Protein AF-A0A7S1X4V2-F1 (afdb_monomer)

InterPro domains:
  IPR044584 E3 ubiquitin-protein ligase KEG [PTHR46960] (204-305)

Mean predicted aligned error: 14.68 Å

Foldseek 3Di:
DAWVCLLVLLLVLLVVVLHRFFEAQAPQADADDLQFKKKKKWFSAFLPHQKDAQCDALSHPHIHGPGYMHIYTPPPQDVVLQPVQDDDQCRHVQSVVSNRHVDGDDLQTTQMAMWMQHSNDIGFFDPPNQDWHDCPSVPDIIHGPNDRGYDPLRVLVVVQVSVCCNVANNPRDTGRDPLQQVNSCVSNVHPPPDDPDDDPPPPPDDQFFKKFFDPPCPAFPQGCPQVVPVRPWIWGFHDADPPQQWTFTCTPRDHRDIGRPVRMDTRDDADDFQFWKFFDPPPPAFPQGCVQNDHSFIWTFHDWADPDPDNQQIWTFTGTPRDHRDIGGNVRMGTSGGDD

Solvent-accessible surface area (backbone atoms only — not comparable to full-atom values): 19013 Å² total; per-residue (Å²): 21,16,46,68,44,42,25,56,55,47,31,50,41,20,57,74,70,51,42,81,53,36,41,34,58,31,74,87,21,50,75,72,54,62,87,42,39,31,44,33,40,39,36,56,30,45,70,75,27,51,56,46,74,25,89,38,45,83,41,42,84,38,76,49,47,36,32,32,30,42,40,40,64,57,74,87,68,45,77,60,62,47,54,77,22,63,103,64,89,33,50,67,60,48,61,59,44,39,42,67,35,76,61,80,90,56,74,64,42,52,47,50,48,45,32,32,33,52,58,72,42,80,40,48,60,31,85,67,55,45,59,50,47,51,79,84,43,82,87,49,78,50,43,43,59,78,36,51,42,46,31,75,45,56,44,55,56,48,50,58,47,51,55,46,31,65,76,50,32,29,83,42,77,74,40,71,59,70,91,48,63,63,59,52,36,44,34,45,67,46,74,70,92,66,77,93,79,66,81,78,86,77,67,76,83,48,75,69,38,41,29,27,49,38,88,84,54,88,74,53,91,69,47,56,72,81,46,69,82,54,48,84,52,64,18,34,27,71,42,76,46,92,86,75,52,37,33,28,24,40,31,92,80,32,73,72,40,58,37,45,55,88,45,44,38,77,61,78,74,75,81,53,61,48,31,25,28,28,63,38,86,85,57,85,72,54,96,68,50,58,86,70,51,60,92,64,50,64,19,34,26,70,42,64,45,79,81,47,97,50,57,51,64,12,40,33,29,25,38,34,88,71,31,72,72,40,57,42,42,42,66,48,47,37,80,43,48,65,72,130

Structure (mmCIF, N/CA/C/O backbone):
data_AF-A0A7S1X4V2-F1
#
_entry.id   AF-A0A7S1X4V2-F1
#
loop_
_atom_site.group_PDB
_atom_site.id
_atom_site.type_symbol
_atom_site.label_atom_id
_atom_site.label_alt_id
_atom_site.label_comp_id
_atom_site.label_asym_id
_atom_site.label_entity_id
_atom_site.label_seq_id
_atom_site.pdbx_PDB_ins_code
_atom_site.Cartn_x
_atom_site.Cartn_y
_atom_site.Cartn_z
_atom_site.occupancy
_atom_site.B_iso_or_equiv
_atom_site.auth_seq_id
_atom_site.auth_comp_id
_atom_site.auth_asym_id
_atom_site.auth_atom_id
_atom_site.pdbx_PDB_model_num
ATOM 1 N N . MET A 1 1 ? 15.813 6.788 -2.936 1.00 65.38 1 MET A N 1
ATOM 2 C CA . MET A 1 1 ? 14.909 5.790 -3.537 1.00 65.38 1 MET A CA 1
ATOM 3 C C . MET A 1 1 ? 14.908 4.802 -2.436 1.00 65.38 1 MET A C 1
ATOM 5 O O . MET A 1 1 ? 15.972 4.278 -2.156 1.00 65.38 1 MET A O 1
ATOM 9 N N . GLY A 1 2 ? 13.803 4.758 -1.712 1.00 59.00 2 GLY A N 1
ATOM 10 C CA . GLY A 1 2 ? 13.872 5.173 -0.328 1.00 59.00 2 GLY A CA 1
ATOM 11 C C . GLY A 1 2 ? 13.458 6.641 -0.249 1.00 59.00 2 GLY A C 1
ATOM 12 O O . GLY A 1 2 ? 14.191 7.553 -0.655 1.00 59.00 2 GLY A O 1
ATOM 13 N N . LYS A 1 3 ? 12.189 6.847 0.078 1.00 76.75 3 LYS A N 1
ATOM 14 C CA . LYS A 1 3 ? 11.678 8.148 0.491 1.00 76.75 3 LYS A CA 1
ATOM 15 C C . LYS A 1 3 ? 11.864 8.212 1.994 1.00 76.75 3 LYS A C 1
ATOM 17 O O . LYS A 1 3 ? 11.255 7.417 2.710 1.00 76.75 3 LYS A O 1
ATOM 22 N N . GLU A 1 4 ? 12.723 9.120 2.446 1.00 74.06 4 GLU A N 1
ATOM 23 C CA . GLU A 1 4 ? 12.930 9.347 3.882 1.00 74.06 4 GLU A CA 1
ATOM 24 C C . GLU A 1 4 ? 11.589 9.667 4.556 1.00 74.06 4 GLU A C 1
ATOM 26 O O . GLU A 1 4 ? 11.274 9.187 5.641 1.00 74.06 4 GLU A O 1
ATOM 31 N N . ASP A 1 5 ? 10.747 10.396 3.833 1.00 76.38 5 ASP A N 1
ATOM 32 C CA . ASP A 1 5 ? 9.445 10.868 4.255 1.00 76.38 5 ASP A CA 1
ATOM 33 C C . ASP A 1 5 ? 8.280 9.997 3.753 1.00 76.38 5 ASP A C 1
ATOM 35 O O . ASP A 1 5 ? 7.131 10.438 3.804 1.00 76.38 5 ASP A O 1
ATOM 39 N N . PHE A 1 6 ? 8.515 8.749 3.310 1.00 83.38 6 PHE A N 1
ATOM 40 C CA . PHE A 1 6 ? 7.412 7.850 2.925 1.00 83.38 6 PHE A CA 1
ATOM 41 C C . PHE A 1 6 ? 6.295 7.766 3.982 1.00 83.38 6 PHE A C 1
ATOM 43 O O . PHE A 1 6 ? 5.122 7.855 3.609 1.00 83.38 6 PHE A O 1
ATOM 50 N N . PRO A 1 7 ? 6.612 7.663 5.288 1.00 80.12 7 PRO A N 1
ATOM 51 C CA . PRO A 1 7 ? 5.623 7.782 6.357 1.00 80.12 7 PRO A CA 1
ATOM 52 C C . PRO A 1 7 ? 4.701 8.997 6.260 1.00 80.12 7 PRO A C 1
ATOM 54 O O . PRO A 1 7 ? 3.481 8.879 6.414 1.00 80.12 7 PRO A O 1
ATOM 57 N N . ALA A 1 8 ? 5.274 10.167 5.977 1.00 78.81 8 ALA A N 1
ATOM 58 C CA . ALA A 1 8 ? 4.536 11.412 5.841 1.00 78.81 8 ALA A CA 1
ATOM 59 C C . ALA A 1 8 ? 3.686 11.407 4.565 1.00 78.81 8 ALA A C 1
ATOM 61 O O . ALA A 1 8 ? 2.504 11.746 4.628 1.00 78.81 8 ALA A O 1
ATOM 62 N N . ILE A 1 9 ? 4.244 10.938 3.444 1.00 84.94 9 ILE A N 1
ATOM 63 C CA . ILE A 1 9 ? 3.525 10.757 2.174 1.00 84.94 9 ILE A CA 1
ATOM 64 C C . ILE A 1 9 ? 2.292 9.866 2.382 1.00 84.94 9 ILE A C 1
ATOM 66 O O . ILE A 1 9 ? 1.181 10.200 1.970 1.00 84.94 9 ILE A O 1
ATOM 70 N N . TYR A 1 10 ? 2.461 8.733 3.061 1.00 84.19 10 TYR A N 1
ATOM 71 C CA . TYR A 1 10 ? 1.376 7.796 3.316 1.00 84.19 10 TYR A CA 1
ATOM 72 C C . TYR A 1 10 ? 0.308 8.376 4.253 1.00 84.19 10 TYR A C 1
ATOM 74 O O . TYR A 1 10 ? -0.888 8.281 3.968 1.00 84.19 10 TYR A O 1
ATOM 82 N N . SER A 1 11 ? 0.724 9.003 5.357 1.00 74.62 11 SER A N 1
ATOM 83 C CA . SER A 1 11 ? -0.179 9.637 6.327 1.00 74.62 11 SER A CA 1
ATOM 84 C C . SER A 1 11 ? -1.016 10.744 5.678 1.00 74.62 11 SER A C 1
ATOM 86 O O . SER A 1 11 ? -2.238 10.780 5.824 1.00 74.62 11 SER A O 1
ATOM 88 N N . GLN A 1 12 ? -0.390 11.602 4.872 1.00 79.50 12 GLN A N 1
ATOM 89 C CA . GLN A 1 12 ? -1.087 12.651 4.128 1.00 79.50 12 GLN A CA 1
ATOM 90 C C . GLN A 1 12 ? -2.057 12.075 3.089 1.00 79.50 12 GLN A C 1
ATOM 92 O O . GLN A 1 12 ? -3.189 12.550 2.987 1.00 79.50 12 GLN A O 1
ATOM 97 N N . ALA A 1 13 ? -1.671 11.007 2.379 1.00 81.69 13 ALA A N 1
ATOM 98 C CA . ALA A 1 13 ? -2.578 10.303 1.475 1.00 81.69 13 ALA A CA 1
ATOM 99 C C . ALA A 1 13 ? -3.833 9.805 2.213 1.00 81.69 13 ALA A C 1
ATOM 101 O O . ALA A 1 13 ? -4.945 9.973 1.713 1.00 81.69 13 ALA A O 1
ATOM 102 N N . CYS A 1 14 ? -3.681 9.236 3.415 1.00 74.69 14 CYS A N 1
ATOM 103 C CA . CYS A 1 14 ? -4.812 8.806 4.244 1.00 74.69 14 CYS A CA 1
ATOM 104 C C . CYS A 1 14 ? -5.733 9.980 4.618 1.00 74.69 14 CYS A C 1
ATOM 106 O O . CYS A 1 14 ? -6.958 9.851 4.553 1.00 74.69 14 CYS A O 1
ATOM 108 N N . GLN A 1 15 ? -5.148 11.123 4.989 1.00 69.25 15 GLN A N 1
ATOM 109 C CA . GLN A 1 15 ? -5.885 12.317 5.410 1.00 69.25 15 GLN A CA 1
ATOM 110 C C . GLN A 1 15 ? -6.678 12.949 4.261 1.00 69.25 15 GLN A C 1
ATOM 112 O O . GLN A 1 15 ? -7.871 13.204 4.405 1.00 69.25 15 GLN A O 1
ATOM 117 N N . GLU A 1 16 ? -6.048 13.173 3.108 1.00 75.12 16 GLU A N 1
ATOM 118 C CA . GLU A 1 16 ? -6.667 13.896 1.988 1.00 75.12 16 GLU A CA 1
ATOM 119 C C . GLU A 1 16 ? -7.622 13.071 1.159 1.00 75.12 16 GLU A C 1
ATOM 121 O O . GLU A 1 16 ? -8.616 13.592 0.651 1.00 75.12 16 GLU A O 1
ATOM 126 N N . LEU A 1 17 ? -7.338 11.779 1.012 1.00 70.31 17 LEU A N 1
ATOM 127 C CA . LEU A 1 17 ? -8.315 10.888 0.416 1.00 70.31 17 LEU A CA 1
ATOM 128 C C . LEU A 1 17 ? -9.521 10.749 1.355 1.00 70.31 17 LEU A C 1
ATOM 130 O O . LEU A 1 17 ? -10.636 10.551 0.882 1.00 70.31 17 LEU A O 1
ATOM 134 N N . GLY A 1 18 ? -9.324 10.907 2.670 1.00 56.44 18 GLY A N 1
ATOM 135 C CA . GLY A 1 18 ? -10.371 10.754 3.678 1.00 56.44 18 GLY A CA 1
ATOM 136 C C . GLY A 1 18 ? -10.780 9.293 3.876 1.00 56.44 18 GLY A C 1
ATOM 137 O O . GLY A 1 18 ? -11.888 9.014 4.329 1.00 56.44 18 GLY A O 1
ATOM 138 N N . PHE A 1 19 ? -9.926 8.353 3.468 1.00 63.53 19 PHE A N 1
ATOM 139 C CA . PHE A 1 19 ? -10.064 6.906 3.637 1.00 63.53 19 PHE A CA 1
ATOM 140 C C . PHE A 1 19 ? -8.693 6.240 3.459 1.00 63.53 19 PHE A C 1
ATOM 142 O O . PHE A 1 19 ? -7.782 6.841 2.887 1.00 63.53 19 PHE A O 1
ATOM 149 N N . ARG A 1 20 ? -8.555 4.979 3.898 1.00 68.50 20 ARG A N 1
ATOM 150 C CA . ARG A 1 20 ? -7.342 4.182 3.669 1.00 68.50 20 ARG A CA 1
ATOM 151 C C . ARG A 1 20 ? -6.991 4.154 2.176 1.00 68.50 20 ARG A C 1
ATOM 153 O O . ARG A 1 20 ? -7.840 3.743 1.380 1.00 68.50 20 ARG A O 1
ATOM 160 N N . PRO A 1 21 ? -5.778 4.582 1.779 1.00 74.94 21 PRO A N 1
ATOM 161 C CA . PRO A 1 21 ? -5.362 4.542 0.392 1.00 74.94 21 PRO A CA 1
ATOM 162 C C . PRO A 1 21 ? -5.534 3.134 -0.162 1.00 74.94 21 PRO A C 1
ATOM 164 O O . PRO A 1 21 ? -5.309 2.135 0.515 1.00 74.94 21 PRO A O 1
ATOM 167 N N . THR A 1 22 ? -5.945 3.060 -1.413 1.00 81.75 22 THR A N 1
ATOM 168 C CA . THR A 1 22 ? -6.024 1.802 -2.150 1.00 81.75 22 THR A CA 1
ATOM 169 C C . THR A 1 22 ? -4.921 1.783 -3.187 1.00 81.75 22 THR A C 1
ATOM 171 O O . THR A 1 22 ? -4.493 2.853 -3.627 1.00 81.75 22 THR A O 1
ATOM 174 N N . ILE A 1 23 ? -4.589 0.615 -3.710 1.00 88.69 23 ILE A N 1
ATOM 175 C CA . ILE A 1 23 ? -3.672 0.506 -4.834 1.00 88.69 23 ILE A CA 1
ATOM 176 C C . ILE A 1 23 ? -4.442 0.181 -6.107 1.00 88.69 23 ILE A C 1
ATOM 178 O O . ILE A 1 23 ? -5.267 -0.732 -6.149 1.00 88.69 23 ILE A O 1
ATOM 182 N N . LYS A 1 24 ? -4.178 0.930 -7.176 1.00 87.69 24 LYS A N 1
ATOM 183 C CA . LYS A 1 24 ? -4.687 0.621 -8.507 1.00 87.69 24 LYS A CA 1
ATOM 184 C C . LYS A 1 24 ? -3.539 0.240 -9.424 1.00 87.69 24 LYS A C 1
ATOM 186 O O . LYS A 1 24 ? -2.753 1.095 -9.820 1.00 87.69 24 LYS A O 1
ATOM 191 N N . VAL A 1 25 ? -3.522 -1.021 -9.842 1.00 90.31 25 VAL A N 1
ATOM 192 C CA . VAL A 1 25 ? -2.775 -1.428 -11.032 1.00 90.31 25 VAL A CA 1
ATOM 193 C C . VAL A 1 25 ? -3.483 -0.856 -12.257 1.00 90.31 25 VAL A C 1
ATOM 195 O O . VAL A 1 25 ? -4.691 -1.023 -12.450 1.00 90.31 25 VAL A O 1
ATOM 198 N N . SER A 1 26 ? -2.731 -0.114 -13.054 1.00 87.69 26 SER A N 1
ATOM 199 C CA . SER A 1 26 ? -3.192 0.551 -14.258 1.00 87.69 26 SER A CA 1
ATOM 200 C C . SER A 1 26 ? -3.674 -0.458 -15.284 1.00 87.69 26 SER A C 1
ATOM 202 O O . SER A 1 26 ? -3.007 -1.465 -15.518 1.00 87.69 26 SER A O 1
ATOM 204 N N . TYR A 1 27 ? -4.759 -0.117 -15.980 1.00 85.44 27 TYR A N 1
ATOM 205 C CA . TYR A 1 27 ? -5.212 -0.846 -17.164 1.00 85.44 27 TYR A CA 1
ATOM 206 C C . TYR A 1 27 ? -4.139 -0.914 -18.266 1.00 85.44 27 TYR A C 1
ATOM 208 O O . TYR A 1 27 ? -4.132 -1.854 -19.052 1.00 85.44 27 TYR A O 1
ATOM 216 N N . PHE A 1 28 ? -3.221 0.056 -18.311 1.00 84.69 28 PHE A N 1
ATOM 217 C CA . PHE A 1 28 ? -2.116 0.090 -19.273 1.00 84.69 28 PHE A CA 1
ATOM 218 C C . PHE A 1 28 ? -0.961 -0.855 -18.904 1.00 84.69 28 PHE A C 1
ATOM 220 O O . PHE A 1 28 ? 0.016 -0.951 -19.652 1.00 84.69 28 PHE A O 1
ATOM 227 N N . SER A 1 29 ? -1.058 -1.542 -17.762 1.00 89.81 29 SER A N 1
ATOM 228 C CA . SER A 1 29 ? -0.088 -2.563 -17.380 1.00 89.81 29 SER A CA 1
ATOM 229 C C . SER A 1 29 ? -0.272 -3.824 -18.217 1.00 89.81 29 SER A C 1
ATOM 231 O O . SER A 1 29 ? -1.395 -4.192 -18.569 1.00 89.81 29 SER A O 1
ATOM 233 N N . ASP A 1 30 ? 0.826 -4.511 -18.497 1.00 91.31 30 ASP A N 1
ATOM 234 C CA . ASP A 1 30 ? 0.783 -5.792 -19.190 1.00 91.31 30 ASP A CA 1
ATOM 235 C C . ASP A 1 30 ? 0.270 -6.906 -18.266 1.00 91.31 30 ASP A C 1
ATOM 237 O O . ASP A 1 30 ? 0.239 -6.782 -17.038 1.00 91.31 30 ASP A O 1
ATOM 241 N N . THR A 1 31 ? -0.183 -8.002 -18.873 1.00 92.38 31 THR A N 1
ATOM 242 C CA . THR A 1 31 ? -0.587 -9.198 -18.122 1.00 92.38 31 THR A CA 1
ATOM 243 C C . THR A 1 31 ? 0.655 -9.910 -17.592 1.00 92.38 31 THR A C 1
ATOM 245 O O . THR A 1 31 ? 1.685 -9.952 -18.274 1.00 92.38 31 THR A O 1
ATOM 248 N N . TYR A 1 32 ? 0.561 -10.429 -16.368 1.00 93.94 32 TYR A N 1
ATOM 249 C CA . TYR A 1 32 ? 1.646 -11.175 -15.744 1.00 93.94 32 TYR A CA 1
ATOM 250 C C . TYR A 1 32 ? 1.914 -12.492 -16.478 1.00 93.94 32 TYR A C 1
ATOM 252 O O . TYR A 1 32 ? 0.995 -13.175 -16.925 1.00 93.94 32 TYR A O 1
ATOM 260 N N . ASP A 1 33 ? 3.194 -12.818 -16.581 1.00 92.44 33 ASP A N 1
ATOM 261 C CA . ASP A 1 33 ? 3.751 -14.031 -17.151 1.00 92.44 33 ASP A CA 1
ATOM 262 C C . ASP A 1 33 ? 5.026 -14.332 -16.357 1.00 92.44 33 ASP A C 1
ATOM 264 O O . ASP A 1 33 ? 5.950 -13.514 -16.304 1.00 92.44 33 ASP A O 1
ATOM 268 N N . GLU A 1 34 ? 5.057 -15.485 -15.696 1.00 91.12 34 GLU A N 1
ATOM 269 C CA . GLU A 1 34 ? 6.132 -15.864 -14.778 1.00 91.12 34 GLU A CA 1
ATOM 270 C C . GLU A 1 34 ? 7.502 -15.984 -15.451 1.00 91.12 34 GLU A C 1
ATOM 272 O O . GLU A 1 34 ? 8.527 -15.856 -14.781 1.00 91.12 34 GLU A O 1
ATOM 277 N N . THR A 1 35 ? 7.548 -16.170 -16.774 1.00 88.56 35 THR A N 1
ATOM 278 C CA . THR A 1 35 ? 8.814 -16.320 -17.499 1.00 88.56 35 THR A CA 1
ATOM 279 C C . THR A 1 35 ? 9.412 -14.985 -17.933 1.00 88.56 35 THR A C 1
ATOM 281 O O . THR A 1 35 ? 10.532 -14.958 -18.445 1.00 88.56 35 THR A O 1
ATOM 284 N N . LYS A 1 36 ? 8.668 -13.882 -17.790 1.00 91.94 36 LYS A N 1
ATOM 285 C CA . LYS A 1 36 ? 9.025 -12.575 -18.351 1.00 91.94 36 LYS A CA 1
ATOM 286 C C . LYS A 1 36 ? 9.549 -11.607 -17.298 1.00 91.94 36 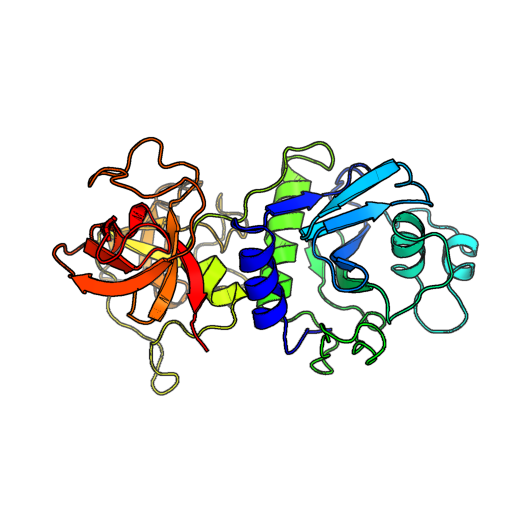LYS A C 1
ATOM 288 O O . LYS A 1 36 ? 9.373 -11.779 -16.091 1.00 91.94 36 LYS A O 1
ATOM 293 N N . ASN A 1 37 ? 10.202 -10.560 -17.792 1.00 90.44 37 ASN A N 1
ATOM 294 C CA . ASN A 1 37 ? 10.667 -9.445 -16.984 1.00 90.44 37 ASN A CA 1
ATOM 295 C C . ASN A 1 37 ? 9.760 -8.228 -17.174 1.00 90.44 37 ASN A C 1
ATOM 297 O O . ASN A 1 37 ? 9.241 -7.979 -18.266 1.00 90.44 37 ASN A O 1
ATOM 301 N N . TYR A 1 38 ? 9.585 -7.470 -16.099 1.00 91.44 38 TYR A N 1
ATOM 302 C CA . TYR A 1 38 ? 8.737 -6.292 -16.054 1.00 91.44 38 TYR A CA 1
ATOM 303 C C . TYR A 1 38 ? 9.429 -5.163 -15.313 1.00 91.44 38 TYR A C 1
ATOM 305 O O . TYR A 1 38 ? 10.128 -5.383 -14.323 1.00 91.44 38 TYR A O 1
ATOM 313 N N . ALA A 1 39 ? 9.153 -3.943 -15.751 1.00 88.94 39 ALA A N 1
ATOM 314 C CA . ALA A 1 39 ? 9.460 -2.742 -15.001 1.00 88.94 39 ALA A CA 1
ATOM 315 C C . ALA A 1 39 ? 8.183 -2.114 -14.467 1.00 88.94 39 ALA A C 1
ATOM 317 O O . ALA A 1 39 ? 7.162 -2.064 -15.159 1.00 88.94 39 ALA A O 1
ATOM 318 N N . GLY A 1 40 ? 8.265 -1.646 -13.229 1.00 89.69 40 GLY A N 1
ATOM 319 C CA . GLY A 1 40 ? 7.161 -1.112 -12.464 1.00 89.69 40 GLY A CA 1
ATOM 320 C C . GLY A 1 40 ? 7.446 0.300 -11.972 1.00 89.69 40 GLY A C 1
ATOM 321 O O . GLY A 1 40 ? 8.539 0.599 -11.494 1.00 89.69 40 GLY A O 1
ATOM 322 N N . ILE A 1 41 ? 6.438 1.165 -12.048 1.00 88.50 41 ILE A N 1
ATOM 323 C CA . ILE A 1 41 ? 6.423 2.450 -11.342 1.00 88.50 41 ILE A CA 1
ATOM 324 C C . ILE A 1 41 ? 5.206 2.488 -10.445 1.00 88.50 41 ILE A C 1
ATOM 326 O O . ILE A 1 41 ? 4.103 2.171 -10.888 1.00 88.50 41 ILE A O 1
ATOM 330 N N . ILE A 1 42 ? 5.411 2.946 -9.216 1.00 89.88 42 ILE A N 1
ATOM 331 C CA . ILE A 1 42 ? 4.350 3.331 -8.297 1.00 89.88 42 ILE A CA 1
ATOM 332 C C . ILE A 1 42 ? 4.354 4.848 -8.115 1.00 89.88 42 ILE A C 1
ATOM 334 O O . ILE A 1 42 ? 5.371 5.449 -7.777 1.00 89.88 42 ILE A O 1
ATOM 338 N N . VAL A 1 43 ? 3.212 5.475 -8.374 1.00 88.88 43 VAL A N 1
ATOM 339 C CA . VAL A 1 43 ? 2.993 6.913 -8.216 1.00 88.88 43 VAL A CA 1
ATOM 340 C C . VAL A 1 43 ? 2.338 7.164 -6.866 1.00 88.88 43 VAL A C 1
ATOM 342 O O . VAL A 1 43 ? 1.240 6.663 -6.597 1.00 88.88 43 VAL A O 1
ATOM 345 N N . TYR A 1 44 ? 3.013 7.964 -6.042 1.00 89.06 44 TYR A N 1
ATOM 346 C CA . TYR A 1 44 ? 2.544 8.383 -4.727 1.00 89.06 44 TYR A CA 1
ATOM 347 C C . TYR A 1 44 ? 1.678 9.631 -4.815 1.00 89.06 44 TYR A C 1
ATOM 349 O O . TYR A 1 44 ? 0.590 9.647 -4.262 1.00 89.06 44 TYR A O 1
ATOM 357 N N . HIS A 1 45 ? 2.108 10.647 -5.560 1.00 86.31 45 HIS A N 1
ATOM 358 C CA . HIS A 1 45 ? 1.290 11.814 -5.885 1.00 86.31 45 HIS A CA 1
ATOM 359 C C . HIS A 1 45 ? 1.859 12.543 -7.109 1.00 86.31 45 HIS A C 1
ATOM 361 O O . HIS A 1 45 ? 3.027 12.373 -7.470 1.00 86.31 45 HIS A O 1
ATOM 367 N N . LYS A 1 46 ? 1.035 13.374 -7.751 1.00 83.25 46 LYS A N 1
ATOM 368 C CA . LYS A 1 46 ? 1.403 14.180 -8.923 1.00 83.25 46 LYS A CA 1
ATOM 369 C C . LYS A 1 46 ? 1.109 15.647 -8.635 1.00 83.25 46 LYS A C 1
ATOM 371 O O . LYS A 1 46 ? 0.009 15.975 -8.213 1.00 83.25 46 LYS A O 1
ATOM 376 N N . GLU A 1 47 ? 2.104 16.505 -8.836 1.00 80.25 47 GLU A N 1
ATOM 377 C CA . GLU A 1 47 ? 2.033 17.963 -8.656 1.00 80.25 47 GLU A CA 1
ATOM 378 C C . GLU A 1 47 ? 1.495 18.354 -7.268 1.00 80.25 47 GLU A C 1
ATOM 380 O O . GLU A 1 47 ? 0.667 19.245 -7.120 1.00 80.25 47 GLU A O 1
ATOM 385 N N . GLY A 1 48 ? 1.944 17.625 -6.238 1.00 79.31 48 GLY A N 1
ATOM 386 C CA . GLY A 1 48 ? 1.491 17.804 -4.854 1.00 79.31 48 GLY A CA 1
ATOM 387 C C . GLY A 1 48 ? 0.084 17.269 -4.544 1.00 79.31 48 GLY A C 1
ATOM 388 O O . GLY A 1 48 ? -0.393 17.471 -3.435 1.00 79.31 48 GLY A O 1
ATOM 389 N N . SER A 1 49 ? -0.581 16.575 -5.474 1.00 83.50 49 SER A N 1
ATOM 390 C CA . SER A 1 49 ? -1.936 16.045 -5.277 1.00 83.50 49 SER A CA 1
ATOM 391 C C . SER A 1 49 ? -2.003 14.514 -5.345 1.00 83.50 49 SER A C 1
ATOM 393 O O . SER A 1 49 ? -1.502 13.884 -6.284 1.00 83.50 49 SER A O 1
ATOM 395 N N . TYR A 1 50 ? -2.693 13.901 -4.376 1.00 85.88 50 TYR A N 1
ATOM 396 C CA . TYR A 1 50 ? -2.977 12.454 -4.336 1.00 85.88 50 TYR A CA 1
ATOM 397 C C . TYR A 1 50 ? -4.079 12.019 -5.310 1.00 85.88 50 TYR A C 1
ATOM 399 O O . TYR A 1 50 ? -4.320 10.825 -5.493 1.00 85.88 50 TYR A O 1
ATOM 407 N N . THR A 1 51 ? -4.748 12.970 -5.959 1.00 85.38 51 THR A N 1
ATOM 408 C CA . THR A 1 51 ? -5.660 12.728 -7.083 1.00 85.38 51 THR A CA 1
ATOM 409 C C . THR A 1 51 ? -5.278 13.629 -8.242 1.00 85.38 51 THR A C 1
ATOM 411 O O . THR A 1 51 ? -4.899 14.780 -8.049 1.00 85.38 51 THR A O 1
ATOM 414 N N . TRP A 1 52 ? -5.357 13.130 -9.465 1.00 84.38 52 TRP A N 1
ATOM 415 C CA . TRP A 1 52 ? -4.999 13.932 -10.627 1.00 84.38 52 TRP A CA 1
ATOM 416 C C . TRP A 1 52 ? -5.837 13.553 -11.833 1.00 84.38 52 TRP A C 1
ATOM 418 O O . TRP A 1 52 ? -6.427 12.474 -11.910 1.00 84.38 52 TRP A O 1
ATOM 428 N N . TYR A 1 53 ? -5.874 14.457 -12.800 1.00 81.44 53 TYR A N 1
ATOM 429 C CA . TYR A 1 53 ? -6.428 14.191 -14.113 1.00 81.44 53 TYR A CA 1
ATOM 430 C C . TYR A 1 53 ? -5.286 14.089 -15.121 1.00 81.44 53 TYR A C 1
ATOM 432 O O . TYR A 1 53 ? -4.318 14.850 -15.077 1.00 81.44 53 TYR A O 1
ATOM 440 N N . ASN A 1 54 ? -5.360 13.095 -15.999 1.00 78.25 54 ASN A N 1
ATOM 441 C CA . ASN A 1 54 ? -4.399 12.952 -17.079 1.00 78.25 54 ASN A CA 1
ATOM 442 C C . ASN A 1 54 ? -4.945 13.699 -18.293 1.00 78.25 54 ASN A C 1
ATOM 444 O O . ASN A 1 54 ? -5.866 13.247 -18.971 1.00 78.25 54 ASN A O 1
ATOM 448 N N . GLU A 1 55 ? -4.386 14.873 -18.549 1.00 72.81 55 GLU A N 1
ATOM 449 C CA . GLU A 1 55 ? -4.812 15.740 -19.651 1.00 72.81 55 GLU A CA 1
ATOM 450 C C . GLU A 1 55 ? -4.273 15.270 -21.009 1.00 72.81 55 GLU A C 1
ATOM 452 O O . GLU A 1 55 ? -4.768 15.681 -22.062 1.00 72.81 55 GLU A O 1
ATOM 457 N N . GLN A 1 56 ? -3.248 14.415 -20.987 1.00 69.38 56 GLN A N 1
ATOM 458 C CA . GLN A 1 56 ? -2.419 14.057 -22.134 1.00 69.38 56 GLN A CA 1
ATOM 459 C C . GLN A 1 56 ? -1.809 12.639 -21.962 1.00 69.38 56 GLN A C 1
ATOM 461 O O . GLN A 1 56 ? -2.028 11.996 -20.932 1.00 69.38 56 GLN A O 1
ATOM 466 N N . GLY A 1 57 ? -1.082 12.129 -22.967 1.00 69.00 57 GLY A N 1
ATOM 467 C CA . GLY A 1 57 ? -0.516 10.767 -22.980 1.00 69.00 57 GLY A CA 1
ATOM 468 C C . GLY A 1 57 ? -1.543 9.646 -23.221 1.00 69.00 57 GLY A C 1
ATOM 469 O O . GLY A 1 57 ? -2.709 9.902 -23.520 1.00 69.00 57 GLY A O 1
ATOM 470 N N . VAL A 1 58 ? -1.131 8.377 -23.082 1.00 68.94 58 VAL A N 1
ATOM 471 C CA . VAL A 1 58 ? -2.045 7.223 -23.281 1.00 68.94 58 VAL A CA 1
ATOM 472 C C . VAL A 1 58 ? -3.152 7.163 -22.230 1.00 68.94 58 VAL A C 1
ATOM 474 O O . VAL A 1 58 ? -4.238 6.660 -22.496 1.00 68.94 58 VAL A O 1
ATOM 477 N N . ALA A 1 59 ? -2.888 7.717 -21.046 1.00 72.88 59 ALA A N 1
ATOM 478 C CA . ALA A 1 59 ? -3.862 7.846 -19.976 1.00 72.88 59 ALA A CA 1
ATOM 479 C C . ALA A 1 59 ? -4.751 9.094 -20.118 1.00 72.88 59 ALA A C 1
ATOM 481 O O . ALA A 1 59 ? -5.525 9.375 -19.202 1.00 72.88 59 ALA A O 1
ATOM 482 N N . LYS A 1 60 ? -4.678 9.845 -21.229 1.00 80.75 60 LYS A N 1
ATOM 483 C CA . LYS A 1 60 ? -5.512 11.032 -21.463 1.00 80.75 60 LYS A CA 1
ATOM 484 C C . LYS A 1 60 ? -6.994 10.722 -21.247 1.00 80.75 60 LYS A C 1
ATOM 486 O O . LYS A 1 60 ? -7.523 9.758 -21.792 1.00 80.75 60 LYS A O 1
ATOM 491 N N . GLY A 1 61 ? -7.670 11.565 -20.472 1.00 77.88 61 GLY A N 1
ATOM 492 C CA . GLY A 1 61 ? -9.088 11.402 -20.145 1.00 77.88 61 GLY A CA 1
ATOM 493 C C . GLY A 1 61 ? -9.356 10.580 -18.884 1.00 77.88 61 GLY A C 1
ATOM 494 O O . GLY A 1 61 ? -10.480 10.579 -18.383 1.00 77.88 61 GLY A O 1
ATOM 495 N N . TYR A 1 62 ? -8.339 9.918 -18.325 1.00 81.44 62 TYR A N 1
ATOM 496 C CA . TYR A 1 62 ? -8.481 9.116 -17.114 1.00 81.44 62 TYR A CA 1
ATOM 497 C C . TYR A 1 62 ? -8.072 9.897 -15.865 1.00 81.44 62 TYR A C 1
ATOM 499 O O . TYR A 1 62 ? -7.092 10.644 -15.854 1.00 81.44 62 TYR A O 1
ATOM 507 N N . LYS A 1 63 ? -8.799 9.665 -14.770 1.00 81.44 63 LYS A N 1
ATOM 508 C CA . LYS A 1 63 ? -8.423 10.130 -13.430 1.00 81.44 63 LYS A CA 1
ATOM 509 C C . LYS A 1 63 ? -7.424 9.157 -12.805 1.00 81.44 63 LYS A C 1
ATOM 511 O O . LYS A 1 63 ? -7.620 7.944 -12.872 1.00 81.44 63 LYS A O 1
ATOM 516 N N . GLY A 1 64 ? -6.375 9.688 -12.191 1.00 81.81 64 GLY A N 1
ATOM 517 C CA . GLY A 1 64 ? -5.441 8.946 -11.355 1.00 81.81 64 GLY A CA 1
ATOM 518 C C . GLY A 1 64 ? -5.658 9.250 -9.875 1.00 81.81 64 GLY A C 1
ATOM 519 O O . GLY A 1 64 ? -6.170 10.310 -9.506 1.00 81.81 64 GLY A O 1
ATOM 520 N N . ARG A 1 65 ? -5.289 8.295 -9.025 1.00 86.38 65 ARG A N 1
ATOM 521 C CA . ARG A 1 65 ? -5.321 8.425 -7.568 1.00 86.38 65 ARG A CA 1
ATOM 522 C C . ARG A 1 65 ? -4.190 7.606 -6.968 1.00 86.38 65 ARG A C 1
ATOM 524 O O . ARG A 1 65 ? -3.932 6.498 -7.431 1.00 86.38 65 ARG A O 1
ATOM 531 N N . ALA A 1 66 ? -3.582 8.127 -5.915 1.00 86.19 66 ALA A N 1
ATOM 532 C CA . ALA A 1 66 ? -2.633 7.402 -5.097 1.00 86.19 66 ALA A CA 1
ATOM 533 C C . ALA A 1 66 ? -3.285 6.176 -4.413 1.00 86.19 66 ALA A C 1
ATOM 535 O O . ALA A 1 66 ? -4.380 6.278 -3.860 1.00 86.19 66 ALA A O 1
ATOM 536 N N . PHE A 1 67 ? -2.676 4.994 -4.425 1.00 91.25 67 PHE A N 1
ATOM 537 C CA . PHE A 1 67 ? -1.425 4.636 -5.097 1.00 91.25 67 PHE A CA 1
ATOM 538 C C . PHE A 1 67 ? -1.698 4.037 -6.474 1.00 91.25 67 PHE A C 1
ATOM 540 O O . PHE A 1 67 ? -2.550 3.161 -6.620 1.00 91.25 67 PHE A O 1
ATOM 547 N N . TYR A 1 68 ? -0.979 4.507 -7.491 1.00 89.88 68 TYR A N 1
ATOM 548 C CA . TYR A 1 68 ? -1.201 4.087 -8.874 1.00 89.88 68 TYR A CA 1
ATOM 549 C C . TYR A 1 68 ? 0.033 3.389 -9.424 1.00 89.88 68 TYR A C 1
ATOM 551 O O . TYR A 1 68 ? 1.116 3.965 -9.399 1.00 89.88 68 TYR A O 1
ATOM 559 N N . VAL A 1 69 ? -0.126 2.170 -9.933 1.00 91.62 69 VAL A N 1
ATOM 560 C CA . VAL A 1 69 ? 0.991 1.338 -10.387 1.00 91.62 69 VAL A CA 1
ATOM 561 C C . VAL A 1 69 ? 0.861 1.014 -11.864 1.00 91.62 69 VAL A C 1
ATOM 563 O O . VAL A 1 69 ? -0.215 0.644 -12.323 1.00 91.62 69 VAL A O 1
ATOM 566 N N . ILE A 1 70 ? 1.955 1.125 -12.611 1.00 89.69 70 ILE A N 1
ATOM 567 C CA . ILE A 1 70 ? 2.055 0.639 -13.991 1.00 89.69 70 ILE A CA 1
ATOM 568 C C . ILE A 1 70 ? 3.159 -0.406 -14.044 1.00 89.69 70 ILE A C 1
ATOM 570 O O . ILE A 1 70 ? 4.272 -0.111 -13.618 1.00 89.69 70 ILE A O 1
ATOM 574 N N . LEU A 1 71 ? 2.869 -1.581 -14.609 1.00 91.31 71 LEU A N 1
ATOM 575 C CA . LEU A 1 71 ? 3.870 -2.604 -14.925 1.00 91.31 71 LEU A CA 1
ATOM 576 C C . LEU A 1 71 ? 3.906 -2.874 -16.428 1.00 91.31 71 LEU A C 1
ATOM 578 O O . LEU A 1 71 ? 2.882 -3.224 -17.009 1.00 91.31 71 LEU A O 1
ATOM 582 N N . ARG A 1 72 ? 5.068 -2.754 -17.070 1.00 89.06 72 ARG A N 1
ATOM 583 C CA . ARG A 1 72 ? 5.230 -3.112 -18.488 1.00 89.06 72 ARG A CA 1
ATOM 584 C C . ARG A 1 72 ? 6.251 -4.216 -18.639 1.00 89.06 72 ARG A C 1
ATOM 586 O O . ARG A 1 72 ? 7.299 -4.182 -17.998 1.00 89.06 72 ARG A O 1
ATOM 593 N N . CYS A 1 73 ? 5.929 -5.179 -19.488 1.00 89.69 73 CYS A N 1
ATOM 594 C CA . CYS A 1 73 ? 6.844 -6.236 -19.867 1.00 89.69 73 CYS A CA 1
ATOM 595 C C . CYS A 1 73 ? 8.000 -5.618 -20.647 1.00 89.69 73 CYS A C 1
ATOM 597 O O . CYS A 1 73 ? 7.748 -4.846 -21.567 1.00 89.69 73 CYS A O 1
ATOM 599 N N . THR A 1 74 ? 9.238 -5.944 -20.282 1.00 85.06 74 THR A N 1
ATOM 600 C CA . THR A 1 74 ? 10.454 -5.424 -20.927 1.00 85.06 74 THR A CA 1
ATOM 601 C C . THR A 1 74 ? 10.972 -6.327 -22.045 1.00 85.06 74 THR A C 1
ATOM 603 O O . THR A 1 74 ? 11.952 -5.991 -22.708 1.00 85.06 74 THR A O 1
ATOM 606 N N . GLU A 1 75 ? 10.341 -7.484 -22.256 1.00 81.62 75 GLU A N 1
ATOM 607 C CA . GLU A 1 75 ? 10.685 -8.386 -23.352 1.00 81.62 75 GLU A CA 1
ATOM 608 C C . GLU A 1 75 ? 10.380 -7.722 -24.699 1.00 81.62 75 GLU A C 1
ATOM 610 O O . GLU A 1 75 ? 9.307 -7.157 -24.908 1.00 81.62 75 GLU A O 1
ATOM 615 N N . GLY A 1 76 ? 11.335 -7.791 -25.626 1.00 66.31 76 GLY A N 1
ATOM 616 C CA . GLY A 1 76 ? 11.168 -7.250 -26.976 1.00 66.31 76 GLY A CA 1
ATOM 617 C C . GLY A 1 76 ? 11.294 -5.729 -27.099 1.00 66.31 76 GLY A C 1
ATOM 618 O O . GLY A 1 76 ? 11.077 -5.212 -28.193 1.00 66.31 76 GLY A O 1
ATOM 619 N N . TRP A 1 77 ? 11.679 -5.009 -26.036 1.00 70.31 77 TRP A N 1
ATOM 620 C CA . TRP A 1 77 ? 11.965 -3.576 -26.141 1.00 70.31 77 TRP A CA 1
ATOM 621 C C . TRP A 1 77 ? 13.151 -3.340 -27.082 1.00 70.31 77 TRP A C 1
ATOM 623 O O . TRP A 1 77 ? 14.248 -3.873 -26.912 1.00 70.31 77 TRP A O 1
ATOM 633 N N . THR A 1 78 ? 12.926 -2.533 -28.109 1.00 60.59 78 THR A N 1
ATOM 634 C CA . THR A 1 78 ? 13.907 -2.161 -29.123 1.00 60.59 78 THR A CA 1
ATOM 635 C C . THR A 1 78 ? 14.973 -1.225 -28.552 1.00 60.59 78 THR A C 1
ATOM 637 O O . THR A 1 78 ? 14.726 -0.422 -27.652 1.00 60.59 78 THR A O 1
ATOM 640 N N . ALA A 1 79 ? 16.167 -1.216 -29.155 1.00 55.91 79 ALA A N 1
ATOM 641 C CA . ALA A 1 79 ? 17.214 -0.243 -28.820 1.00 55.91 79 ALA A CA 1
ATOM 642 C C . ALA A 1 79 ? 16.759 1.228 -28.983 1.00 55.91 79 ALA A C 1
ATOM 644 O O . ALA A 1 79 ? 17.384 2.123 -28.420 1.00 55.91 79 ALA A O 1
ATOM 645 N N . HIS A 1 80 ? 15.687 1.487 -29.745 1.00 52.75 80 HIS A N 1
ATOM 646 C CA . HIS A 1 80 ? 15.042 2.796 -29.871 1.00 52.75 80 HIS A CA 1
ATOM 647 C C . HIS A 1 80 ? 14.160 3.136 -28.656 1.00 52.75 80 HIS A C 1
ATOM 649 O O . HIS A 1 80 ? 14.197 4.271 -28.187 1.00 52.75 80 HIS A O 1
ATOM 655 N N . GLU A 1 81 ? 13.435 2.168 -28.090 1.00 52.34 81 GLU A N 1
ATOM 656 C CA . GLU A 1 81 ? 12.720 2.318 -26.810 1.00 52.34 81 GLU A CA 1
ATOM 657 C C . GLU A 1 81 ? 13.697 2.541 -25.648 1.00 52.34 81 GLU A C 1
ATOM 659 O O . GLU A 1 81 ? 13.436 3.365 -24.777 1.00 52.34 81 GLU A O 1
ATOM 664 N N . PHE A 1 82 ? 14.893 1.953 -25.729 1.00 52.19 82 PHE A N 1
ATOM 665 C CA . PHE A 1 82 ? 16.015 2.266 -24.840 1.00 52.19 82 PHE A CA 1
ATOM 666 C C . PHE A 1 82 ? 16.731 3.605 -25.144 1.00 52.19 82 PHE A C 1
ATOM 668 O O . PHE A 1 82 ? 17.444 4.102 -24.275 1.00 52.19 82 PHE A O 1
ATOM 675 N N . LYS A 1 83 ? 16.570 4.199 -26.345 1.00 43.91 83 LYS A N 1
ATOM 676 C CA . LYS A 1 83 ? 17.230 5.459 -26.787 1.00 43.91 83 LYS A CA 1
ATOM 677 C C . LYS A 1 83 ? 16.348 6.714 -26.734 1.00 43.91 83 LYS A C 1
ATOM 679 O O . LYS A 1 83 ? 16.901 7.807 -26.667 1.00 43.91 83 LYS A O 1
ATOM 684 N N . ARG A 1 84 ? 15.011 6.599 -26.787 1.00 45.97 84 ARG A N 1
ATOM 685 C CA . ARG A 1 84 ? 14.081 7.712 -26.476 1.00 45.97 84 ARG A CA 1
ATOM 686 C C . ARG A 1 84 ? 14.134 8.101 -24.991 1.00 45.97 84 ARG A C 1
ATOM 688 O O . ARG A 1 84 ? 13.691 9.190 -24.651 1.00 45.97 84 ARG A O 1
ATOM 695 N N . ALA A 1 85 ? 14.723 7.246 -24.153 1.00 44.41 85 ALA A N 1
ATOM 696 C CA . ALA A 1 85 ? 15.240 7.576 -22.831 1.00 44.41 85 ALA A CA 1
ATOM 697 C C . ALA A 1 85 ? 16.526 8.417 -22.977 1.00 44.41 85 ALA A C 1
ATOM 699 O O . ALA A 1 85 ? 17.504 7.981 -23.589 1.00 44.41 85 ALA A O 1
ATOM 700 N N . GLY A 1 86 ? 16.524 9.649 -22.469 1.00 38.78 86 GLY A N 1
ATOM 701 C CA . GLY A 1 86 ? 17.622 10.607 -22.635 1.00 38.78 86 GLY A CA 1
ATOM 702 C C . GLY A 1 86 ? 18.973 10.132 -22.066 1.00 38.78 86 GLY A C 1
ATOM 703 O O . GLY A 1 86 ? 19.060 9.169 -21.309 1.00 38.78 86 GLY A O 1
ATOM 704 N N . ARG A 1 87 ? 20.057 10.847 -22.415 1.00 40.78 87 ARG A N 1
ATOM 705 C CA . ARG A 1 87 ? 21.497 10.538 -22.192 1.00 40.78 87 ARG A CA 1
ATOM 706 C C . ARG A 1 87 ? 21.984 10.318 -20.732 1.00 40.78 87 ARG A C 1
ATOM 708 O O . ARG A 1 87 ? 23.174 10.474 -20.469 1.00 40.78 87 ARG A O 1
ATOM 715 N N . ARG A 1 88 ? 21.140 9.968 -19.758 1.00 44.59 88 ARG A N 1
ATOM 716 C CA . ARG A 1 88 ? 21.535 9.738 -18.355 1.00 44.59 88 ARG A CA 1
ATOM 717 C C . ARG A 1 88 ? 20.749 8.575 -17.736 1.00 44.59 88 ARG A C 1
ATOM 719 O O . ARG A 1 88 ? 19.681 8.801 -17.200 1.00 44.59 88 ARG A O 1
ATOM 726 N N . SER A 1 89 ? 21.275 7.349 -17.785 1.00 44.56 89 SER A N 1
ATOM 727 C CA . SER A 1 89 ? 20.934 6.202 -16.904 1.00 44.56 89 SER A CA 1
ATOM 728 C C . SER A 1 89 ? 19.443 5.880 -16.608 1.00 44.56 89 SER A C 1
ATOM 730 O O . SER A 1 89 ? 19.163 5.204 -15.620 1.00 44.56 89 SER A O 1
ATOM 732 N N . MET A 1 90 ? 18.481 6.322 -17.429 1.00 53.25 90 MET A N 1
ATOM 733 C CA . MET A 1 90 ? 17.029 6.306 -17.142 1.00 53.25 90 MET A CA 1
ATOM 734 C C . MET A 1 90 ? 16.214 5.375 -18.057 1.00 53.25 90 MET A C 1
ATOM 736 O O . MET A 1 90 ? 15.044 5.595 -18.345 1.00 53.25 90 MET A O 1
ATOM 740 N N . MET A 1 91 ? 16.838 4.278 -18.477 1.00 59.94 91 MET A N 1
ATOM 741 C CA . MET A 1 91 ? 16.436 3.454 -19.622 1.00 59.94 91 MET A CA 1
ATOM 742 C C . MET A 1 91 ? 14.999 2.906 -19.623 1.00 59.94 91 MET A C 1
ATOM 744 O O . MET A 1 91 ? 14.421 2.786 -20.695 1.00 59.94 91 MET A O 1
ATOM 748 N N . VAL A 1 92 ? 14.430 2.546 -18.468 1.00 64.19 92 VAL A N 1
ATOM 749 C CA . VAL A 1 92 ? 13.181 1.754 -18.429 1.00 64.19 92 VAL A CA 1
ATOM 750 C C . VAL A 1 92 ? 12.009 2.505 -17.792 1.00 64.19 92 VAL A C 1
ATOM 752 O O . VAL A 1 92 ? 10.866 2.389 -18.234 1.00 64.19 92 VAL A O 1
ATOM 755 N N . HIS A 1 93 ? 12.291 3.341 -16.793 1.00 68.00 93 HIS A N 1
ATOM 756 C CA . HIS A 1 93 ? 11.267 4.130 -16.114 1.00 68.00 93 HIS A CA 1
ATOM 757 C C . HIS A 1 93 ? 10.819 5.352 -16.933 1.00 68.00 93 HIS A C 1
ATOM 759 O O . HIS A 1 93 ? 9.640 5.685 -16.877 1.00 68.00 93 HIS A O 1
ATOM 765 N N . ASP A 1 94 ? 11.679 5.962 -17.761 1.00 63.97 94 ASP A N 1
ATOM 766 C CA . ASP A 1 94 ? 11.285 7.087 -18.637 1.00 63.97 94 ASP A CA 1
ATOM 767 C C . ASP A 1 94 ? 10.128 6.719 -19.573 1.00 63.97 94 ASP A C 1
ATOM 769 O O . ASP A 1 94 ? 9.167 7.475 -19.720 1.00 63.97 94 ASP A O 1
ATOM 773 N N . TYR A 1 95 ? 10.175 5.518 -20.157 1.00 66.00 95 TYR A N 1
ATOM 774 C CA . TYR A 1 95 ? 9.093 5.009 -20.997 1.00 66.00 95 TYR A CA 1
ATOM 775 C C . TYR A 1 95 ? 7.777 4.884 -20.217 1.00 66.00 95 TYR A C 1
ATOM 777 O O . TYR A 1 95 ? 6.726 5.319 -20.685 1.00 66.00 95 TYR A O 1
ATOM 785 N N . LEU A 1 96 ? 7.839 4.342 -18.998 1.00 71.56 96 LEU A N 1
ATOM 786 C CA . LEU A 1 96 ? 6.680 4.224 -18.115 1.00 71.56 96 LEU A CA 1
ATOM 787 C C . LEU A 1 96 ? 6.122 5.595 -17.698 1.00 71.56 96 LEU A C 1
ATOM 789 O O . LEU A 1 96 ? 4.906 5.745 -17.587 1.00 71.56 96 LEU A O 1
ATOM 793 N N . PHE A 1 97 ? 6.970 6.615 -17.533 1.00 67.69 97 PHE A N 1
ATOM 794 C CA . PHE A 1 97 ? 6.524 7.987 -17.265 1.00 67.69 97 PHE A CA 1
ATOM 795 C C . PHE A 1 97 ? 5.840 8.640 -18.453 1.00 67.69 97 PHE A C 1
ATOM 797 O O . PHE A 1 97 ? 4.863 9.357 -18.253 1.00 67.69 97 PHE A O 1
ATOM 804 N N . HIS A 1 98 ? 6.280 8.374 -19.681 1.00 65.38 98 HIS A N 1
ATOM 805 C CA . HIS A 1 98 ? 5.573 8.867 -20.863 1.00 65.38 98 HIS A CA 1
ATOM 806 C C . HIS A 1 98 ? 4.137 8.329 -20.963 1.00 65.38 98 HIS A C 1
ATOM 808 O O . HIS A 1 98 ? 3.281 8.961 -21.579 1.00 65.38 98 HIS A O 1
ATOM 814 N N . LEU A 1 99 ? 3.829 7.203 -20.307 1.00 63.62 99 LEU A N 1
ATOM 815 C CA . LEU A 1 99 ? 2.448 6.727 -20.194 1.00 63.62 99 LEU A CA 1
ATOM 816 C C . LEU A 1 99 ? 1.597 7.599 -19.241 1.00 63.62 99 LEU A C 1
ATOM 818 O O . LEU A 1 99 ? 0.375 7.637 -19.378 1.00 63.62 99 LEU A O 1
ATOM 822 N N . LEU A 1 100 ? 2.234 8.303 -18.296 1.00 61.69 100 LEU A N 1
ATOM 823 C CA . LEU A 1 100 ? 1.622 9.114 -17.229 1.00 61.69 100 LEU A CA 1
ATOM 824 C C . LEU A 1 100 ? 1.672 10.635 -17.475 1.00 61.69 100 LEU A C 1
ATOM 826 O O . LEU A 1 100 ? 0.885 11.387 -16.888 1.00 61.69 100 LEU A O 1
ATOM 830 N N . SER A 1 101 ? 2.612 11.107 -18.293 1.00 55.78 101 SER A N 1
ATOM 831 C CA . SER A 1 101 ? 2.839 12.528 -18.569 1.00 55.78 101 SER A CA 1
ATOM 832 C C . SER A 1 101 ? 3.369 12.760 -19.982 1.00 55.78 101 SER A C 1
ATOM 834 O O . SER A 1 101 ? 4.230 12.026 -20.458 1.00 55.78 101 SER A O 1
ATOM 836 N N . ASP A 1 102 ? 2.887 13.814 -20.634 1.00 49.81 102 ASP A N 1
ATOM 837 C CA . ASP A 1 102 ? 3.170 14.131 -22.039 1.00 49.81 102 ASP A CA 1
ATOM 838 C C . ASP A 1 102 ? 4.355 15.104 -22.178 1.00 49.81 102 ASP A C 1
ATOM 840 O O . ASP A 1 102 ? 4.241 16.216 -22.685 1.00 49.81 102 ASP A O 1
ATOM 844 N N . GLY A 1 103 ? 5.516 14.714 -21.655 1.00 51.16 103 GLY A N 1
ATOM 845 C CA . GLY A 1 103 ? 6.725 15.533 -21.741 1.00 51.16 103 GLY A CA 1
ATOM 846 C C . GLY A 1 103 ? 7.977 14.816 -21.254 1.00 51.16 103 GLY A C 1
ATOM 847 O O . GLY A 1 103 ? 7.893 13.694 -20.751 1.00 51.16 103 GLY A O 1
ATOM 848 N N . GLU A 1 104 ? 9.138 15.464 -21.422 1.00 50.62 104 GLU A N 1
ATOM 849 C CA . GLU A 1 104 ? 10.389 15.027 -20.792 1.00 50.62 104 GLU A CA 1
ATOM 850 C C . GLU A 1 104 ? 10.169 14.839 -19.289 1.00 50.62 104 GLU A C 1
ATOM 852 O O . GLU A 1 104 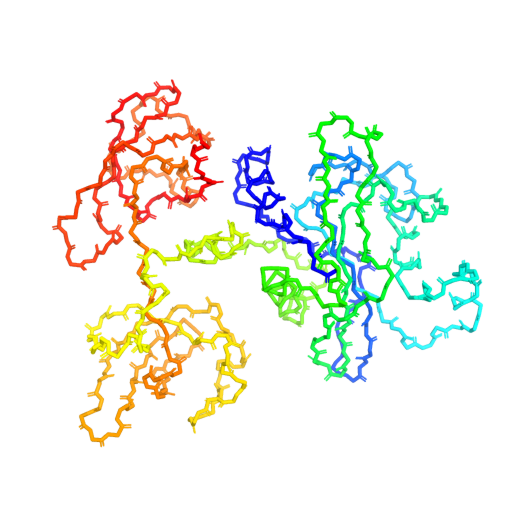? 9.462 15.623 -18.647 1.00 50.62 104 GLU A O 1
ATOM 857 N N . PHE A 1 105 ? 10.774 13.787 -18.738 1.00 53.34 105 PHE A N 1
ATOM 858 C CA . PHE A 1 105 ? 10.778 13.527 -17.308 1.00 53.34 105 PHE A CA 1
ATOM 859 C C . PHE A 1 105 ? 11.100 14.812 -16.534 1.00 53.34 105 PHE A C 1
ATOM 861 O O . PHE A 1 105 ? 12.202 15.355 -16.624 1.00 53.34 105 PHE A O 1
ATOM 868 N N . SER A 1 106 ? 10.130 15.289 -15.755 1.00 59.00 106 SER A N 1
ATOM 869 C CA . SER A 1 106 ? 10.365 16.328 -14.765 1.00 59.00 106 SER A CA 1
ATOM 870 C C . SER A 1 106 ? 10.282 15.679 -13.393 1.00 59.00 106 SER A C 1
ATOM 872 O O . SER A 1 106 ? 9.195 15.463 -12.852 1.00 59.00 106 SER A O 1
ATOM 874 N N . ASP A 1 107 ? 11.458 15.383 -12.834 1.00 59.44 107 ASP A N 1
ATOM 875 C CA . ASP A 1 107 ? 11.665 14.857 -11.473 1.00 59.44 107 ASP A CA 1
ATOM 876 C C . ASP A 1 107 ? 10.963 15.670 -10.387 1.00 59.44 107 ASP A C 1
ATOM 878 O O . ASP A 1 107 ? 10.787 15.187 -9.276 1.00 59.44 107 ASP A O 1
ATOM 882 N N . ARG A 1 108 ? 10.553 16.895 -10.702 1.00 65.19 108 ARG A N 1
ATOM 883 C CA . ARG A 1 108 ? 9.912 17.821 -9.775 1.00 65.19 108 ARG A CA 1
ATOM 884 C C . ARG A 1 108 ? 8.400 17.674 -9.711 1.00 65.19 108 ARG A C 1
ATOM 886 O O . ARG A 1 108 ? 7.809 18.236 -8.803 1.00 65.19 108 ARG A O 1
ATOM 893 N N . LYS A 1 109 ? 7.765 16.960 -10.649 1.00 74.62 109 LYS A N 1
ATOM 894 C CA . LYS A 1 109 ? 6.295 16.923 -10.771 1.00 74.62 109 LYS A CA 1
ATOM 895 C C . LYS A 1 109 ? 5.642 15.658 -10.239 1.00 74.62 109 LYS A C 1
ATOM 897 O O . LYS A 1 109 ? 4.447 15.676 -9.970 1.00 74.62 109 LYS A O 1
ATOM 902 N N . ILE A 1 110 ? 6.365 14.546 -10.137 1.00 79.75 110 ILE A N 1
ATOM 903 C CA . ILE A 1 110 ? 5.775 13.250 -9.783 1.00 79.75 110 ILE A CA 1
ATOM 904 C C . ILE A 1 110 ? 6.589 12.613 -8.663 1.00 79.75 110 ILE A C 1
ATOM 906 O O . ILE A 1 110 ? 7.744 12.237 -8.859 1.00 79.75 110 ILE A O 1
ATOM 910 N N . CYS A 1 111 ? 5.955 12.430 -7.507 1.00 84.56 111 CYS A N 1
ATOM 911 C CA . CYS A 1 111 ? 6.513 11.627 -6.433 1.00 84.56 111 CYS A CA 1
ATOM 912 C C . CYS A 1 111 ? 6.191 10.157 -6.695 1.00 84.56 111 CYS A C 1
ATOM 914 O O . CYS A 1 111 ? 5.028 9.768 -6.836 1.00 84.56 111 CYS A O 1
ATOM 916 N N . CYS A 1 112 ? 7.231 9.343 -6.824 1.00 86.12 112 CYS A N 1
ATOM 917 C CA . CYS A 1 112 ? 7.124 7.967 -7.281 1.00 86.12 112 CYS A CA 1
ATOM 918 C C . CYS A 1 112 ? 8.314 7.121 -6.825 1.00 86.12 112 CYS A C 1
ATOM 920 O O . CYS A 1 112 ? 9.367 7.648 -6.451 1.00 86.12 112 CYS A O 1
ATOM 922 N N . GLY A 1 113 ? 8.127 5.807 -6.904 1.00 85.81 113 GLY A N 1
ATOM 923 C CA . GLY A 1 113 ? 9.156 4.791 -6.735 1.00 85.81 113 GLY A CA 1
ATOM 924 C C . GLY A 1 113 ? 9.179 3.841 -7.934 1.00 85.81 113 GLY A C 1
ATOM 925 O O . GLY A 1 113 ? 8.184 3.701 -8.649 1.00 85.81 113 GLY A O 1
ATOM 926 N N . GLY A 1 114 ? 10.324 3.200 -8.168 1.00 85.88 114 GLY A N 1
ATOM 927 C CA . GLY A 1 114 ? 10.505 2.233 -9.254 1.00 85.88 114 GLY A CA 1
ATOM 928 C C . GLY A 1 114 ? 10.938 0.878 -8.731 1.00 85.88 114 GLY A C 1
ATOM 929 O O . GLY A 1 114 ? 11.685 0.797 -7.758 1.00 85.88 114 GLY A O 1
ATOM 930 N N . PHE A 1 115 ? 10.48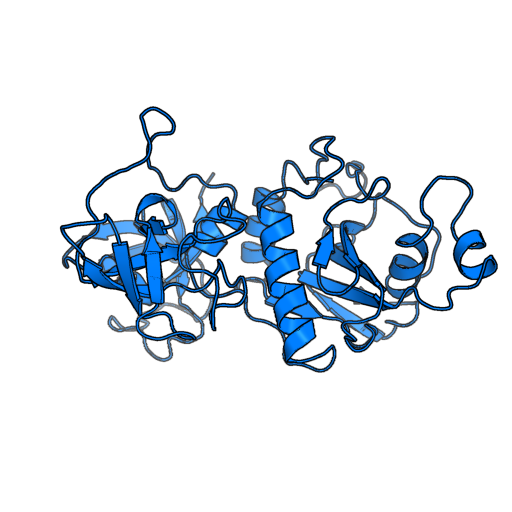8 -0.168 -9.404 1.00 88.81 115 PHE A N 1
ATOM 931 C CA . PHE A 1 115 ? 10.806 -1.552 -9.087 1.00 88.81 115 PHE A CA 1
ATOM 932 C C . PHE A 1 115 ? 10.811 -2.389 -10.370 1.00 88.81 115 PHE A C 1
ATOM 934 O O . PHE A 1 115 ? 10.382 -1.939 -11.432 1.00 88.81 115 PHE A O 1
ATOM 941 N N . ALA A 1 116 ? 11.294 -3.620 -10.286 1.00 89.25 116 ALA A N 1
ATOM 942 C CA . ALA A 1 116 ? 11.229 -4.587 -11.371 1.00 89.25 116 ALA A CA 1
ATOM 943 C C . ALA A 1 116 ? 10.662 -5.913 -10.865 1.00 89.25 116 ALA A C 1
ATOM 945 O O . ALA A 1 116 ? 10.790 -6.240 -9.688 1.00 89.25 116 ALA A O 1
ATOM 946 N N . VAL A 1 117 ? 10.054 -6.682 -11.764 1.00 90.75 117 VAL A N 1
ATOM 947 C CA . VAL A 1 117 ? 9.687 -8.079 -11.520 1.00 90.75 117 VAL A CA 1
ATOM 948 C C . VAL A 1 117 ? 10.457 -8.917 -12.526 1.00 90.75 117 VAL A C 1
ATOM 950 O O . VAL A 1 117 ? 10.224 -8.797 -13.725 1.00 90.75 117 VAL A O 1
ATOM 953 N N . MET A 1 118 ? 11.404 -9.724 -12.059 1.00 85.75 118 MET A N 1
ATOM 954 C CA . MET A 1 118 ? 12.258 -10.554 -12.905 1.00 85.75 118 MET A CA 1
ATOM 955 C C . MET A 1 118 ? 11.983 -12.016 -12.602 1.00 85.75 118 MET A C 1
ATOM 957 O O . MET A 1 118 ? 12.255 -12.475 -11.495 1.00 85.75 118 MET A O 1
ATOM 961 N N . LYS A 1 119 ? 11.423 -12.743 -13.576 1.00 83.44 119 LYS A N 1
ATOM 962 C CA . LYS A 1 119 ? 11.088 -14.171 -13.433 1.00 83.44 119 LYS A CA 1
ATOM 963 C C . LYS A 1 119 ? 10.320 -14.468 -12.135 1.00 83.44 119 LYS A C 1
ATOM 965 O O . LYS A 1 119 ? 10.698 -15.326 -11.343 1.00 83.44 119 LYS A O 1
ATOM 970 N N . GLY A 1 120 ? 9.296 -13.658 -11.873 1.00 82.06 120 GLY A N 1
ATOM 971 C CA . GLY A 1 120 ? 8.450 -13.755 -10.682 1.00 82.06 120 GLY A CA 1
ATOM 972 C C . GLY A 1 120 ? 8.997 -13.107 -9.402 1.00 82.06 120 GLY A C 1
ATOM 973 O O . GLY A 1 120 ? 8.201 -12.851 -8.496 1.00 82.06 120 GLY A O 1
ATOM 974 N N . ALA A 1 121 ? 10.287 -12.767 -9.315 1.00 85.62 121 ALA A N 1
ATOM 975 C CA . ALA A 1 121 ? 10.878 -12.126 -8.136 1.00 85.62 121 ALA A CA 1
ATOM 976 C C . ALA A 1 121 ? 10.833 -10.592 -8.222 1.00 85.62 121 ALA A C 1
ATOM 978 O O . ALA A 1 121 ? 11.098 -10.013 -9.276 1.00 85.62 121 ALA A O 1
ATOM 979 N N . VAL A 1 122 ? 10.512 -9.920 -7.111 1.00 87.94 122 VAL A N 1
ATOM 980 C CA . VAL A 1 122 ? 10.479 -8.451 -7.037 1.00 87.94 122 VAL A CA 1
ATOM 981 C C . VAL A 1 122 ? 11.866 -7.904 -6.701 1.00 87.94 122 VAL A C 1
ATOM 983 O O . VAL A 1 122 ? 12.540 -8.374 -5.788 1.00 87.94 122 VAL A O 1
ATOM 986 N N . HIS A 1 123 ? 12.285 -6.873 -7.428 1.00 85.19 123 HIS A N 1
ATOM 987 C CA . HIS A 1 123 ? 13.526 -6.142 -7.210 1.00 85.19 123 HIS A CA 1
ATOM 988 C C . HIS A 1 123 ? 13.226 -4.660 -6.985 1.00 85.19 123 HIS A C 1
ATOM 990 O O . HIS A 1 123 ? 12.613 -3.999 -7.819 1.00 85.19 123 HIS A O 1
ATOM 996 N N . TYR A 1 124 ? 13.715 -4.111 -5.876 1.00 84.88 124 TYR A N 1
ATOM 997 C CA . TYR A 1 124 ? 13.371 -2.757 -5.418 1.00 84.88 124 TYR A CA 1
ATOM 998 C C . TYR A 1 124 ? 14.436 -1.702 -5.737 1.00 84.88 124 TYR A C 1
ATOM 1000 O O . TYR A 1 124 ? 14.474 -0.643 -5.107 1.00 84.88 124 TYR A O 1
ATOM 1008 N N . SER A 1 125 ? 15.364 -2.014 -6.643 1.00 73.44 125 SER A N 1
ATOM 1009 C CA . SER A 1 125 ? 16.463 -1.126 -7.006 1.00 73.44 125 SER A CA 1
ATOM 1010 C C . SER A 1 125 ? 16.109 -0.267 -8.220 1.00 73.44 125 SER A C 1
ATOM 1012 O O . SER A 1 125 ? 15.680 -0.754 -9.262 1.00 73.44 125 SER A O 1
ATOM 1014 N N . SER A 1 126 ? 16.327 1.041 -8.102 1.00 66.00 126 SER A N 1
ATOM 1015 C CA . SER A 1 126 ? 16.196 1.986 -9.215 1.00 66.00 126 SER A CA 1
ATOM 1016 C C . SER A 1 126 ? 17.141 3.156 -8.998 1.00 66.00 126 SER A C 1
ATOM 1018 O O . SER A 1 126 ? 17.020 3.919 -8.039 1.00 66.00 126 SER A O 1
ATOM 1020 N N . HIS A 1 127 ? 18.119 3.299 -9.893 1.00 56.81 127 HIS A N 1
ATOM 1021 C CA . HIS A 1 127 ? 19.156 4.318 -9.746 1.00 56.81 127 HIS A CA 1
ATOM 1022 C C . HIS A 1 127 ? 18.633 5.737 -10.021 1.00 56.81 127 HIS A C 1
ATOM 1024 O O . HIS A 1 127 ? 19.197 6.708 -9.525 1.00 56.81 127 HIS A O 1
ATOM 1030 N N . CYS A 1 128 ? 17.552 5.862 -10.793 1.00 57.25 128 CYS A N 1
ATOM 1031 C CA . CYS A 1 128 ? 17.132 7.122 -11.393 1.00 57.25 128 CYS A CA 1
ATOM 1032 C C . CYS A 1 128 ? 15.938 7.825 -10.738 1.00 57.25 128 CYS A C 1
ATOM 1034 O O . CYS A 1 128 ? 15.764 9.022 -10.953 1.00 57.25 128 CYS A O 1
ATOM 1036 N N . LEU A 1 129 ? 15.142 7.122 -9.927 1.00 63.28 129 LEU A N 1
ATOM 1037 C CA . LEU A 1 129 ? 13.971 7.698 -9.234 1.00 63.28 129 LEU A CA 1
ATOM 1038 C C . LEU A 1 129 ? 14.301 8.160 -7.809 1.00 63.28 129 LEU A C 1
ATOM 1040 O O . LEU A 1 129 ? 13.435 8.484 -6.999 1.00 63.28 129 LEU A O 1
ATOM 1044 N N . ASN A 1 130 ? 15.598 8.199 -7.513 1.00 55.25 130 ASN A N 1
ATOM 1045 C CA . ASN A 1 130 ? 16.178 8.595 -6.249 1.00 55.25 130 ASN A CA 1
ATOM 1046 C C . ASN A 1 130 ? 16.344 10.123 -6.130 1.00 55.25 130 ASN A C 1
ATOM 1048 O O . ASN A 1 130 ? 17.475 10.604 -6.101 1.00 55.25 130 ASN A O 1
ATOM 1052 N N . LYS A 1 131 ? 15.259 10.904 -6.141 1.00 62.34 131 LYS A N 1
ATOM 1053 C CA . LYS A 1 131 ? 15.372 12.374 -6.139 1.00 62.34 131 LYS A CA 1
ATOM 1054 C C . LYS A 1 131 ? 14.382 13.071 -5.207 1.00 62.34 131 LYS A C 1
ATOM 1056 O O . LYS A 1 131 ? 13.260 12.589 -5.016 1.00 62.34 131 LYS A O 1
ATOM 1061 N N . GLN A 1 132 ? 14.846 14.194 -4.660 1.00 64.31 132 GLN A N 1
ATOM 1062 C CA . GLN A 1 132 ? 14.099 15.139 -3.829 1.00 64.31 132 GLN A CA 1
ATOM 1063 C C . GLN A 1 132 ? 13.238 16.055 -4.709 1.00 64.31 132 GLN A C 1
ATOM 1065 O O . GLN A 1 132 ? 13.578 16.315 -5.868 1.00 64.31 132 GLN A O 1
ATOM 1070 N N . SER A 1 133 ? 12.115 16.528 -4.177 1.00 64.75 133 SER A N 1
ATOM 1071 C CA . SER A 1 133 ? 11.300 17.570 -4.814 1.00 64.75 133 SER A CA 1
ATOM 1072 C C . SER A 1 133 ? 12.015 18.923 -4.849 1.00 64.75 133 SER A C 1
ATOM 1074 O O . SER A 1 133 ? 12.904 19.174 -4.046 1.00 64.75 133 SER A O 1
ATOM 1076 N N . SER A 1 134 ? 11.569 19.838 -5.714 1.00 55.25 134 SER A N 1
ATOM 1077 C CA . SER A 1 134 ? 11.902 21.268 -5.604 1.00 55.25 134 SER A CA 1
ATOM 1078 C C . SER A 1 134 ? 10.762 22.057 -4.957 1.00 55.25 134 SER A C 1
ATOM 1080 O O . SER A 1 134 ? 9.605 21.718 -5.204 1.00 55.25 134 SER A O 1
ATOM 1082 N N . ASP A 1 135 ? 11.076 23.190 -4.326 1.00 56.62 135 ASP A N 1
ATOM 1083 C CA . ASP A 1 135 ? 10.171 24.164 -3.667 1.00 56.62 135 ASP A CA 1
ATOM 1084 C C . ASP A 1 135 ? 9.010 24.700 -4.540 1.00 56.62 135 ASP A C 1
ATOM 1086 O O . ASP A 1 135 ? 8.134 25.426 -4.073 1.00 56.62 135 ASP A O 1
ATOM 1090 N N . VAL A 1 136 ? 9.000 24.354 -5.830 1.00 53.47 136 VAL A N 1
ATOM 1091 C CA . VAL A 1 136 ? 8.028 24.768 -6.854 1.00 53.47 136 VAL A CA 1
ATOM 1092 C C . VAL A 1 136 ? 6.591 24.356 -6.508 1.00 53.47 136 VAL A C 1
ATOM 1094 O O . VAL A 1 136 ? 5.654 25.068 -6.860 1.00 53.47 136 VAL A O 1
ATOM 1097 N N . TYR A 1 137 ? 6.397 23.243 -5.797 1.00 56.44 137 TYR A N 1
ATOM 1098 C CA . TYR A 1 137 ? 5.086 22.823 -5.294 1.00 56.44 137 TYR A CA 1
ATOM 1099 C C . TYR A 1 137 ? 4.993 23.194 -3.814 1.00 56.44 137 TYR A C 1
ATOM 1101 O O . TYR A 1 137 ? 5.120 22.349 -2.935 1.00 56.44 137 TYR A O 1
ATOM 1109 N N . SER A 1 138 ? 4.800 24.492 -3.572 1.00 49.84 138 SER A N 1
ATOM 1110 C CA . SER A 1 138 ? 4.996 25.257 -2.325 1.00 49.84 138 SER A CA 1
ATOM 1111 C C . SER A 1 138 ? 4.324 24.757 -1.031 1.00 49.84 138 SER A C 1
ATOM 1113 O O . SER A 1 138 ? 4.379 25.455 -0.023 1.00 49.84 138 SER A O 1
ATOM 1115 N N . HIS A 1 139 ? 3.669 23.595 -1.026 1.00 62.62 139 HIS A N 1
ATOM 1116 C CA . HIS A 1 139 ? 3.093 22.982 0.176 1.00 62.62 139 HIS A CA 1
ATOM 1117 C C . HIS A 1 139 ? 3.431 21.493 0.360 1.00 62.62 139 HIS A C 1
ATOM 1119 O O . HIS A 1 139 ? 3.045 20.928 1.381 1.00 62.62 139 HIS A O 1
ATOM 1125 N N . ARG A 1 140 ? 4.127 20.840 -0.588 1.00 70.12 140 ARG A N 1
ATOM 1126 C CA . ARG A 1 140 ? 4.551 19.436 -0.450 1.00 70.12 140 ARG A CA 1
ATOM 1127 C C . ARG A 1 140 ? 5.905 19.187 -1.072 1.00 70.12 140 ARG A C 1
ATOM 1129 O O . ARG A 1 140 ? 6.062 19.263 -2.291 1.00 70.12 140 ARG A O 1
ATOM 1136 N N . THR A 1 141 ? 6.835 18.805 -0.216 1.00 69.56 141 THR A N 1
ATOM 1137 C CA . THR A 1 141 ? 8.134 18.279 -0.599 1.00 69.56 141 THR A CA 1
ATOM 1138 C C . THR A 1 141 ? 8.170 16.771 -0.375 1.00 69.56 141 THR A C 1
ATOM 1140 O O . THR A 1 141 ? 7.347 16.234 0.363 1.00 69.56 141 THR A O 1
ATOM 1143 N N . TRP A 1 142 ? 9.086 16.089 -1.054 1.00 77.56 142 TRP A N 1
ATOM 1144 C CA . TRP A 1 142 ? 9.469 14.725 -0.720 1.00 77.56 142 TRP A CA 1
ATOM 1145 C C . TRP A 1 142 ? 10.975 14.593 -0.740 1.00 77.56 142 TRP A C 1
ATOM 1147 O O . TRP A 1 142 ? 11.651 15.153 -1.611 1.00 77.56 142 TRP A O 1
ATOM 1157 N N . GLU A 1 143 ? 11.483 13.789 0.177 1.00 75.69 143 GLU A N 1
ATOM 1158 C CA . GLU A 1 143 ? 12.904 13.664 0.420 1.00 75.69 143 GLU A CA 1
ATOM 1159 C C . GLU A 1 143 ? 13.405 12.288 0.006 1.00 75.69 143 GLU A C 1
ATOM 1161 O O . GLU A 1 143 ? 12.724 11.264 0.071 1.00 75.69 143 GLU A O 1
ATOM 1166 N N . SER A 1 144 ? 14.623 12.272 -0.509 1.00 78.94 144 SER A N 1
ATOM 1167 C CA . SER A 1 144 ? 15.332 11.039 -0.785 1.00 78.94 144 SER A CA 1
ATOM 1168 C C . SER A 1 144 ? 16.180 10.699 0.432 1.00 78.94 144 SER A C 1
ATOM 1170 O O . SER A 1 144 ? 16.954 11.533 0.882 1.00 78.94 144 SER A O 1
ATOM 1172 N N . ASP A 1 145 ? 16.131 9.445 0.871 1.00 74.56 145 ASP A N 1
ATOM 1173 C CA . ASP A 1 145 ? 17.048 8.910 1.886 1.00 74.56 145 ASP A CA 1
ATOM 1174 C C . ASP A 1 145 ? 18.455 8.576 1.334 1.00 74.56 145 ASP A C 1
ATOM 1176 O O . ASP A 1 145 ? 19.266 7.923 1.988 1.00 74.56 145 ASP A O 1
ATOM 1180 N N . GLY A 1 146 ? 18.741 8.934 0.077 1.00 73.94 146 GLY A N 1
ATOM 1181 C CA . GLY A 1 146 ? 19.982 8.604 -0.626 1.00 73.94 146 GLY A CA 1
ATOM 1182 C C . GLY A 1 146 ? 20.120 7.134 -1.048 1.00 73.94 146 GLY A C 1
ATOM 1183 O O . GLY A 1 146 ? 20.986 6.820 -1.871 1.00 73.94 146 GLY A O 1
ATOM 1184 N N . SER A 1 147 ? 19.244 6.235 -0.590 1.00 75.00 147 SER A N 1
ATOM 1185 C CA . SER A 1 147 ? 19.288 4.803 -0.889 1.00 75.00 147 SER A CA 1
ATOM 1186 C C . SER A 1 147 ? 19.000 4.516 -2.366 1.00 75.00 147 SER A C 1
ATOM 1188 O O . SER A 1 147 ? 18.297 5.247 -3.072 1.00 75.00 147 SER A O 1
ATOM 1190 N N . LYS A 1 148 ? 19.568 3.415 -2.866 1.00 73.50 148 LYS A N 1
ATOM 1191 C CA . LYS A 1 148 ? 19.232 2.854 -4.188 1.00 73.50 148 LYS A CA 1
ATOM 1192 C C . LYS A 1 148 ? 18.038 1.897 -4.123 1.00 73.50 148 LYS A C 1
ATOM 1194 O O . LYS A 1 148 ? 17.561 1.474 -5.176 1.00 73.50 148 LYS A O 1
ATOM 1199 N N . LEU A 1 149 ? 17.609 1.536 -2.915 1.00 78.56 149 LEU A N 1
ATOM 1200 C CA . LEU A 1 149 ? 16.559 0.574 -2.607 1.00 78.56 149 LEU A CA 1
ATOM 1201 C C . LEU A 1 149 ? 15.406 1.278 -1.909 1.00 78.56 149 LEU A C 1
ATOM 1203 O O . LEU A 1 149 ? 15.641 1.956 -0.916 1.00 78.56 149 LEU A O 1
ATOM 1207 N N . MET A 1 150 ? 14.183 1.018 -2.365 1.00 84.25 150 MET A N 1
ATOM 1208 C CA . MET A 1 150 ? 12.957 1.449 -1.684 1.00 84.25 150 MET A CA 1
ATOM 1209 C C . MET A 1 150 ? 13.014 1.258 -0.158 1.00 84.25 150 MET A C 1
ATOM 1211 O O . MET A 1 150 ? 13.570 0.265 0.326 1.00 84.25 150 MET A O 1
ATOM 1215 N N . SER A 1 151 ? 12.403 2.176 0.595 1.00 80.69 151 SER A N 1
ATOM 1216 C CA . SER A 1 151 ? 12.212 2.021 2.041 1.00 80.69 151 SER A CA 1
ATOM 1217 C C . SER A 1 151 ? 11.369 0.777 2.337 1.00 80.69 151 SER A C 1
ATOM 1219 O O . SER A 1 151 ? 10.660 0.267 1.467 1.00 80.69 151 SER A O 1
ATOM 1221 N N . GLN A 1 152 ? 11.416 0.265 3.569 1.00 76.62 152 GLN A N 1
ATOM 1222 C CA . GLN A 1 152 ? 10.663 -0.945 3.921 1.00 76.62 152 GLN A CA 1
ATOM 1223 C C . GLN A 1 152 ? 9.153 -0.789 3.676 1.00 76.62 152 GLN A C 1
ATOM 1225 O O . GLN A 1 152 ? 8.501 -1.717 3.201 1.00 76.62 152 GLN A O 1
ATOM 1230 N N . SER A 1 153 ? 8.612 0.396 3.948 1.00 79.50 153 SER A N 1
ATOM 1231 C CA . SER A 1 153 ? 7.209 0.738 3.722 1.00 79.50 153 SER A CA 1
ATOM 1232 C C . SER A 1 153 ? 6.865 0.791 2.228 1.00 79.50 153 SER A C 1
ATOM 1234 O O . SER A 1 153 ? 5.855 0.236 1.802 1.00 79.50 153 SER A O 1
ATOM 1236 N N . GLU A 1 154 ? 7.741 1.363 1.396 1.00 86.94 154 GLU A N 1
ATOM 1237 C CA . GLU A 1 154 ? 7.571 1.329 -0.062 1.00 86.94 154 GLU A CA 1
ATOM 1238 C C . GLU A 1 154 ? 7.582 -0.110 -0.605 1.00 86.94 154 GLU A C 1
ATOM 1240 O O . GLU A 1 154 ? 6.736 -0.449 -1.434 1.00 86.94 154 GLU A O 1
ATOM 1245 N N . LYS A 1 155 ? 8.494 -0.968 -0.118 1.00 85.62 155 LYS A N 1
ATOM 1246 C CA . LYS A 1 155 ? 8.577 -2.383 -0.527 1.00 85.62 155 LYS A CA 1
ATOM 1247 C C . LYS A 1 155 ? 7.285 -3.134 -0.229 1.00 85.62 155 LYS A C 1
ATOM 1249 O O . LYS A 1 155 ? 6.742 -3.765 -1.125 1.00 85.62 155 LYS A O 1
ATOM 1254 N N . LEU A 1 156 ? 6.746 -2.971 0.981 1.00 81.38 156 LEU A N 1
ATOM 1255 C CA . LEU A 1 156 ? 5.477 -3.579 1.392 1.00 81.38 156 LEU A CA 1
ATOM 1256 C C . LEU A 1 156 ? 4.323 -3.226 0.446 1.00 81.38 156 LEU A C 1
ATOM 1258 O O . LEU A 1 156 ? 3.462 -4.058 0.159 1.00 81.38 156 LEU A O 1
ATOM 1262 N N . LEU A 1 157 ? 4.297 -1.983 -0.038 1.00 85.81 157 LEU A N 1
ATOM 1263 C CA . LEU A 1 157 ? 3.263 -1.514 -0.948 1.00 85.81 157 LEU A CA 1
ATOM 1264 C C . LEU A 1 157 ? 3.432 -2.150 -2.333 1.00 85.81 157 LEU A C 1
ATOM 1266 O O . LEU A 1 157 ? 2.448 -2.541 -2.963 1.00 85.81 157 LEU A O 1
ATOM 1270 N N . VAL A 1 158 ? 4.677 -2.280 -2.794 1.00 90.38 158 VAL A N 1
ATOM 1271 C CA . VAL A 1 158 ? 5.013 -2.949 -4.054 1.00 90.38 158 VAL A CA 1
ATOM 1272 C C . VAL A 1 158 ? 4.688 -4.438 -3.997 1.00 90.38 158 VAL A C 1
ATOM 1274 O O . VAL A 1 158 ? 4.048 -4.923 -4.923 1.00 90.38 158 VAL A O 1
ATOM 1277 N N . ASP A 1 159 ? 5.046 -5.139 -2.924 1.00 87.75 159 ASP A N 1
ATOM 1278 C CA . ASP A 1 159 ? 4.800 -6.580 -2.773 1.00 87.75 159 ASP A CA 1
ATOM 1279 C C . ASP A 1 159 ? 3.310 -6.887 -2.837 1.00 87.75 159 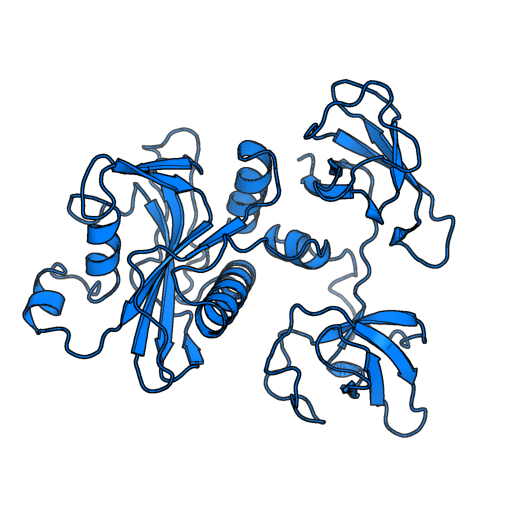ASP A C 1
ATOM 1281 O O . ASP A 1 159 ? 2.858 -7.635 -3.704 1.00 87.75 159 ASP A O 1
ATOM 1285 N N . LEU A 1 160 ? 2.526 -6.171 -2.026 1.00 85.75 160 LEU A N 1
ATOM 1286 C CA . LEU A 1 160 ? 1.071 -6.263 -2.035 1.00 85.75 160 LEU A CA 1
ATOM 1287 C C . LEU A 1 160 ? 0.491 -6.005 -3.438 1.00 85.75 160 LEU A C 1
ATOM 1289 O O . LEU A 1 160 ? -0.456 -6.669 -3.865 1.00 85.75 160 LEU A O 1
ATOM 1293 N N . THR A 1 161 ? 1.065 -5.050 -4.172 1.00 90.38 161 THR A N 1
ATOM 1294 C CA . THR A 1 161 ? 0.636 -4.756 -5.542 1.00 90.38 161 THR A CA 1
ATOM 1295 C C . THR A 1 161 ? 0.966 -5.886 -6.506 1.00 90.38 161 THR A C 1
ATOM 1297 O O . THR A 1 161 ? 0.121 -6.261 -7.318 1.00 90.38 161 THR A O 1
ATOM 1300 N N . VAL A 1 162 ? 2.202 -6.383 -6.468 1.00 90.62 162 VAL A N 1
ATOM 1301 C CA . VAL A 1 162 ? 2.692 -7.396 -7.402 1.00 90.62 162 VAL A CA 1
ATOM 1302 C C . VAL A 1 162 ? 1.952 -8.705 -7.180 1.00 90.62 162 VAL A C 1
ATOM 1304 O O . VAL A 1 162 ? 1.514 -9.302 -8.158 1.00 90.62 162 VAL A O 1
ATOM 1307 N N . ASP A 1 163 ? 1.734 -9.112 -5.933 1.00 88.25 163 ASP A N 1
ATOM 1308 C CA . ASP A 1 163 ? 0.987 -10.329 -5.616 1.00 88.25 163 ASP A CA 1
ATOM 1309 C C . ASP A 1 163 ? -0.452 -10.242 -6.128 1.00 88.25 163 ASP A C 1
ATOM 1311 O O . ASP A 1 163 ? -0.943 -11.153 -6.798 1.00 88.25 163 ASP A O 1
ATOM 1315 N N . ASN A 1 164 ? -1.106 -9.095 -5.926 1.00 85.81 164 ASN A N 1
ATOM 1316 C CA . ASN A 1 164 ? -2.446 -8.879 -6.456 1.00 85.81 164 ASN A CA 1
ATOM 1317 C C . ASN A 1 164 ? -2.484 -8.849 -7.989 1.00 85.81 164 ASN A C 1
ATOM 1319 O O . ASN A 1 164 ? -3.413 -9.378 -8.597 1.00 85.81 164 ASN A O 1
ATOM 1323 N N . TRP A 1 165 ? -1.481 -8.245 -8.627 1.00 92.25 165 TRP A N 1
ATOM 1324 C CA . TRP A 1 165 ? -1.370 -8.213 -10.082 1.00 92.25 165 TRP A CA 1
ATOM 1325 C C . TRP A 1 165 ? -1.129 -9.606 -10.673 1.00 92.25 165 TRP A C 1
ATOM 1327 O O . TRP A 1 165 ? -1.735 -9.931 -11.693 1.00 92.25 165 TRP A O 1
ATOM 1337 N N . LYS A 1 166 ? -0.304 -10.439 -10.028 1.00 89.00 166 LYS A N 1
ATOM 1338 C CA . LYS A 1 166 ? -0.081 -11.839 -10.417 1.00 89.00 166 LYS A CA 1
ATOM 1339 C C . LYS A 1 166 ? -1.367 -12.660 -10.333 1.00 89.00 166 LYS A C 1
ATOM 1341 O O . LYS A 1 166 ? -1.660 -13.418 -11.249 1.00 89.00 166 LYS A O 1
ATOM 1346 N N . GLU A 1 167 ? -2.141 -12.482 -9.262 1.00 85.81 167 GLU A N 1
ATOM 1347 C CA . GLU A 1 167 ? -3.380 -13.233 -9.025 1.00 85.81 167 GLU A CA 1
ATOM 1348 C C . GLU A 1 167 ? -4.537 -12.756 -9.922 1.00 85.81 167 GLU A C 1
ATOM 1350 O O . GLU A 1 167 ? -5.277 -13.563 -10.482 1.00 85.81 167 GLU A O 1
ATOM 1355 N N . ARG A 1 168 ? -4.725 -11.436 -10.050 1.00 82.81 168 ARG A N 1
ATOM 1356 C CA . ARG A 1 168 ? -5.961 -10.837 -10.597 1.00 82.81 168 ARG A CA 1
ATOM 1357 C C . ARG A 1 168 ? -5.767 -10.072 -11.902 1.00 82.81 168 ARG A C 1
ATOM 1359 O O . ARG A 1 168 ? -6.746 -9.627 -12.509 1.00 82.81 168 ARG A O 1
ATOM 1366 N N . GLY A 1 169 ? -4.524 -9.892 -12.335 1.00 85.38 169 GLY A N 1
ATOM 1367 C CA . GLY A 1 169 ? -4.170 -9.121 -13.520 1.00 85.38 169 GLY A CA 1
ATOM 1368 C C . GLY A 1 169 ? -4.443 -7.617 -13.391 1.00 85.38 169 GLY A C 1
ATOM 1369 O O . GLY A 1 169 ? -4.932 -7.097 -12.390 1.00 85.38 169 GLY A O 1
ATOM 1370 N N . CYS A 1 170 ? -4.148 -6.875 -14.458 1.00 82.38 170 CYS A N 1
ATOM 1371 C CA . CYS A 1 170 ? -4.278 -5.412 -14.497 1.00 82.38 170 CYS A CA 1
ATOM 1372 C C . CYS A 1 170 ? -5.728 -4.901 -14.618 1.00 82.38 170 CYS A C 1
ATOM 1374 O O . CYS A 1 170 ? -6.007 -3.718 -14.410 1.00 82.38 170 CYS A O 1
ATOM 1376 N N . ARG A 1 171 ? -6.670 -5.796 -14.945 1.00 78.50 171 ARG A N 1
ATOM 1377 C CA . ARG A 1 171 ? -8.112 -5.506 -15.032 1.00 78.50 171 ARG A CA 1
ATOM 1378 C C . ARG A 1 171 ? -8.865 -5.824 -13.740 1.00 78.50 171 ARG A C 1
ATOM 1380 O O . ARG A 1 171 ? -10.076 -5.622 -13.692 1.00 78.50 171 ARG A O 1
ATOM 1387 N N . GLY A 1 172 ? -8.156 -6.281 -12.708 1.00 63.84 172 GLY A N 1
ATOM 1388 C CA . GLY A 1 172 ? -8.724 -6.567 -11.401 1.00 63.84 172 GLY A CA 1
ATOM 1389 C C . GLY A 1 172 ? -9.331 -5.336 -10.706 1.00 63.84 172 GLY A C 1
ATOM 1390 O O . GLY A 1 172 ? -9.091 -4.180 -11.107 1.00 63.84 172 GLY A O 1
ATOM 1391 N N . PRO A 1 173 ? -10.138 -5.574 -9.654 1.00 66.94 173 PRO A N 1
ATOM 1392 C CA . PRO A 1 173 ? -10.672 -4.510 -8.812 1.00 66.94 173 PRO A CA 1
ATOM 1393 C C . PRO A 1 173 ? -9.538 -3.690 -8.188 1.00 66.94 173 PRO A C 1
ATOM 1395 O O . PRO A 1 173 ? -8.383 -4.108 -8.149 1.00 66.94 173 PRO A O 1
ATOM 1398 N N . VAL A 1 174 ? -9.865 -2.486 -7.718 1.00 77.75 174 VAL A N 1
ATOM 1399 C CA . VAL A 1 174 ? -8.917 -1.695 -6.926 1.00 77.75 174 VAL A CA 1
ATOM 1400 C C . VAL A 1 174 ? -8.552 -2.499 -5.674 1.00 77.75 174 VAL A C 1
ATOM 1402 O O . VAL A 1 174 ? -9.446 -3.011 -5.004 1.00 77.75 174 VAL A O 1
ATOM 1405 N N . LEU A 1 175 ? -7.261 -2.614 -5.372 1.00 78.62 175 LEU A N 1
ATOM 1406 C CA . LEU A 1 175 ? -6.781 -3.334 -4.204 1.00 78.62 175 LEU A CA 1
ATOM 1407 C C . LEU A 1 175 ? -6.950 -2.468 -2.961 1.00 78.62 175 LEU A C 1
ATOM 1409 O O . LEU A 1 175 ? -6.341 -1.402 -2.842 1.00 78.62 175 LEU A O 1
ATOM 1413 N N . GLU A 1 176 ? -7.774 -2.926 -2.030 1.00 73.25 176 GLU A N 1
ATOM 1414 C CA . GLU A 1 176 ? -7.795 -2.367 -0.685 1.00 73.25 176 GLU A CA 1
ATOM 1415 C C . GLU A 1 176 ? -6.516 -2.799 0.029 1.00 73.25 176 GLU A C 1
ATOM 1417 O O . GLU A 1 176 ? -6.178 -3.984 0.043 1.00 73.25 176 GLU A O 1
ATOM 1422 N N . ILE A 1 177 ? -5.776 -1.837 0.586 1.00 71.62 177 ILE A N 1
ATOM 1423 C CA . ILE A 1 177 ? -4.676 -2.185 1.484 1.00 71.62 177 ILE A CA 1
ATOM 1424 C C . ILE A 1 177 ? -5.321 -2.873 2.692 1.00 71.62 177 ILE A C 1
ATOM 1426 O O . ILE A 1 177 ? -6.275 -2.302 3.232 1.00 71.62 177 ILE A O 1
ATOM 1430 N N . PRO A 1 178 ? -4.867 -4.085 3.082 1.00 62.56 178 PRO A N 1
ATOM 1431 C CA . PRO A 1 178 ? -5.463 -4.825 4.179 1.00 62.56 178 PRO A CA 1
ATOM 1432 C C . PRO A 1 178 ? -5.671 -3.927 5.388 1.00 62.56 178 PRO A C 1
ATOM 1434 O O . PRO A 1 178 ? -4.773 -3.192 5.799 1.00 62.56 178 PRO A O 1
ATOM 1437 N N . ASP A 1 179 ? -6.863 -4.010 5.972 1.00 48.94 179 ASP A N 1
ATOM 1438 C CA . ASP A 1 179 ? -7.280 -3.167 7.090 1.00 48.94 179 ASP A CA 1
ATOM 1439 C C . ASP A 1 179 ? -6.626 -3.607 8.427 1.00 48.94 179 ASP A C 1
ATOM 1441 O O . ASP A 1 179 ? -7.160 -3.439 9.525 1.00 48.94 179 ASP A O 1
ATOM 1445 N N . ASP A 1 180 ? -5.443 -4.212 8.314 1.00 57.28 180 ASP A N 1
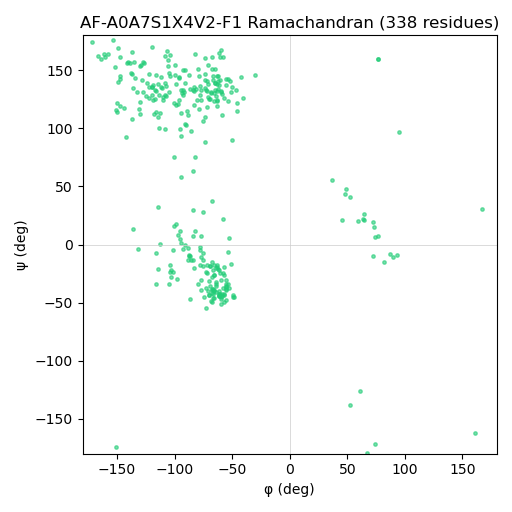ATOM 1446 C CA . ASP A 1 180 ? -4.511 -4.489 9.387 1.00 57.28 180 ASP A CA 1
ATOM 1447 C C . ASP A 1 180 ? -3.931 -3.156 9.866 1.00 57.28 180 ASP A C 1
ATOM 1449 O O . ASP A 1 180 ? -3.440 -2.330 9.088 1.00 57.28 180 ASP A O 1
ATOM 1453 N N . ILE A 1 181 ? -4.053 -2.896 11.160 1.00 48.03 181 ILE A N 1
ATOM 1454 C CA . ILE A 1 181 ? -3.571 -1.653 11.738 1.00 48.03 181 ILE A CA 1
ATOM 1455 C C . ILE A 1 181 ? -2.038 -1.638 11.737 1.00 48.03 181 ILE A C 1
ATOM 1457 O O . ILE A 1 181 ? -1.460 -0.588 11.470 1.00 48.03 181 ILE A O 1
ATOM 1461 N N . ASP A 1 182 ? -1.382 -2.793 11.865 1.00 54.16 182 ASP A N 1
ATOM 1462 C CA . ASP A 1 182 ? 0.075 -2.885 11.824 1.00 54.16 182 ASP A CA 1
ATOM 1463 C C . ASP A 1 182 ? 0.657 -2.547 10.449 1.00 54.16 182 ASP A C 1
ATOM 1465 O O . ASP A 1 182 ? 1.697 -1.896 10.364 1.00 54.16 182 ASP A O 1
ATOM 1469 N N . MET A 1 183 ? 0.000 -2.965 9.361 1.00 63.19 183 MET A N 1
ATOM 1470 C CA . MET A 1 183 ? 0.411 -2.586 8.006 1.00 63.19 183 MET A CA 1
ATOM 1471 C C . MET A 1 183 ? 0.399 -1.062 7.860 1.00 63.19 183 MET A C 1
ATOM 1473 O O . MET A 1 183 ? 1.356 -0.475 7.366 1.00 63.19 183 MET A O 1
ATOM 1477 N N . HIS A 1 184 ? -0.640 -0.397 8.361 1.00 65.62 184 HIS A N 1
ATOM 1478 C CA . HIS A 1 184 ? -0.744 1.058 8.279 1.00 65.62 184 HIS A CA 1
ATOM 1479 C C . HIS A 1 184 ? 0.231 1.774 9.222 1.00 65.62 184 HIS A C 1
ATOM 1481 O O . HIS A 1 184 ? 0.813 2.773 8.819 1.00 65.62 184 HIS A O 1
ATOM 1487 N N . ILE A 1 185 ? 0.482 1.257 10.428 1.00 61.75 185 ILE A N 1
ATOM 1488 C CA . ILE A 1 185 ? 1.542 1.734 11.341 1.00 61.75 185 ILE A CA 1
ATOM 1489 C C . ILE A 1 185 ? 2.910 1.668 10.667 1.00 61.75 185 ILE A C 1
ATOM 1491 O O . ILE A 1 185 ? 3.641 2.657 10.657 1.00 61.75 185 ILE A O 1
ATOM 1495 N N . LYS A 1 186 ? 3.244 0.520 10.064 1.00 66.00 186 LYS A N 1
ATOM 1496 C CA . LYS A 1 186 ? 4.501 0.325 9.331 1.00 66.00 186 LYS A CA 1
ATOM 1497 C C . LYS A 1 186 ? 4.601 1.276 8.142 1.00 66.00 186 LYS A C 1
ATOM 1499 O O . LYS A 1 186 ? 5.659 1.853 7.898 1.00 66.00 186 LYS A O 1
ATOM 1504 N N . MET A 1 187 ? 3.502 1.491 7.422 1.00 72.38 187 MET A N 1
ATOM 1505 C CA . MET A 1 187 ? 3.451 2.480 6.344 1.00 72.38 187 MET A CA 1
ATOM 1506 C C . MET A 1 187 ? 3.645 3.910 6.852 1.00 72.38 187 MET A C 1
ATOM 1508 O O . MET A 1 187 ? 4.305 4.692 6.183 1.00 72.38 187 MET A O 1
ATOM 1512 N N . MET A 1 188 ? 3.139 4.223 8.046 1.00 68.75 188 MET A N 1
ATOM 1513 C CA . MET A 1 188 ? 3.312 5.500 8.745 1.00 68.75 188 MET A CA 1
ATOM 1514 C C . MET A 1 188 ? 4.642 5.603 9.515 1.00 68.75 188 MET A C 1
ATOM 1516 O O . MET A 1 188 ? 4.807 6.533 10.300 1.00 68.75 188 MET A O 1
ATOM 1520 N N . GLY A 1 189 ? 5.600 4.688 9.305 1.00 56.50 189 GLY A N 1
ATOM 1521 C CA . GLY A 1 189 ? 6.948 4.771 9.892 1.00 56.50 189 GLY A CA 1
ATOM 1522 C C . GLY A 1 189 ? 6.983 4.671 11.412 1.00 56.50 189 GLY A C 1
ATOM 1523 O O . GLY A 1 189 ? 7.923 5.132 12.053 1.00 56.50 189 GLY A O 1
ATOM 1524 N N . MET A 1 190 ? 5.942 4.101 11.999 1.00 54.78 190 MET A N 1
ATOM 1525 C CA . MET A 1 190 ? 5.802 4.033 13.435 1.00 54.78 190 MET A CA 1
ATOM 1526 C C . MET A 1 190 ? 6.396 2.738 13.960 1.00 54.78 190 MET A C 1
ATOM 1528 O O . MET A 1 190 ? 6.066 1.649 13.490 1.00 54.78 190 MET A O 1
ATOM 1532 N N . SER A 1 191 ? 7.222 2.843 14.993 1.00 44.50 191 SER A N 1
ATOM 1533 C CA . SER A 1 191 ? 7.518 1.693 15.833 1.00 44.50 191 SER A CA 1
ATOM 1534 C C . SER A 1 191 ? 6.226 1.311 16.556 1.00 44.50 191 SER A C 1
ATOM 1536 O O . SER A 1 191 ? 5.659 2.133 17.283 1.00 44.50 191 SER A O 1
ATOM 1538 N N . SER A 1 192 ? 5.764 0.064 16.408 1.00 40.59 192 SER A N 1
ATOM 1539 C CA . SER A 1 192 ? 4.995 -0.575 17.483 1.00 40.59 192 SER A CA 1
ATOM 1540 C C . SER A 1 192 ? 5.774 -0.275 18.760 1.00 40.59 192 SER A C 1
ATOM 1542 O O . SER A 1 192 ? 6.973 -0.534 18.771 1.00 40.59 192 SER A O 1
ATOM 1544 N N . GLY A 1 193 ? 5.173 0.381 19.753 1.00 38.16 193 GLY A N 1
ATOM 1545 C CA . GLY A 1 193 ? 5.878 0.985 20.894 1.00 38.16 193 GLY A CA 1
ATOM 1546 C C . GLY A 1 193 ? 6.550 0.001 21.861 1.00 38.16 193 GLY A C 1
ATOM 1547 O O . GLY A 1 193 ? 6.518 0.233 23.063 1.00 38.16 193 GLY A O 1
ATOM 1548 N N . LEU A 1 194 ? 7.128 -1.082 21.355 1.00 32.59 194 LEU A N 1
ATOM 1549 C CA . LEU A 1 194 ? 8.052 -1.949 22.046 1.00 32.59 194 LEU A CA 1
ATOM 1550 C C . LEU A 1 194 ? 9.456 -1.326 21.958 1.00 32.59 194 LEU A C 1
ATOM 1552 O O . LEU A 1 194 ? 9.865 -0.880 20.880 1.00 32.59 194 LEU A O 1
ATOM 1556 N N . PRO A 1 195 ? 10.189 -1.239 23.078 1.00 26.86 195 PRO A N 1
ATOM 1557 C CA . PRO A 1 195 ? 11.510 -0.631 23.111 1.00 26.86 195 PRO A CA 1
ATOM 1558 C C . PRO A 1 195 ? 12.468 -1.302 22.120 1.00 26.86 195 PRO A C 1
ATOM 1560 O O . PRO A 1 195 ? 12.714 -2.505 22.181 1.00 26.86 195 PRO A O 1
ATOM 1563 N N . VAL A 1 196 ? 13.084 -0.499 21.250 1.00 35.31 196 VAL A N 1
ATOM 1564 C CA . VAL A 1 196 ? 14.307 -0.877 20.532 1.00 35.31 196 VAL A CA 1
ATOM 1565 C C . VAL A 1 196 ? 15.435 -0.821 21.558 1.00 35.31 196 VAL A C 1
ATOM 1567 O O . VAL A 1 196 ? 16.017 0.234 21.792 1.00 35.31 196 VAL A O 1
ATOM 1570 N N . GLY A 1 197 ? 15.673 -1.924 22.266 1.00 30.72 197 GLY A N 1
ATOM 1571 C CA . GLY A 1 197 ? 16.655 -1.899 23.350 1.00 30.72 197 GLY A CA 1
ATOM 1572 C C . GLY A 1 197 ? 16.660 -3.075 24.313 1.00 30.72 197 GLY A C 1
ATOM 1573 O O . GLY A 1 197 ? 17.016 -2.887 25.466 1.00 30.72 197 GLY A O 1
ATOM 1574 N N . SER A 1 198 ? 16.298 -4.276 23.880 1.00 26.20 198 SER A N 1
ATOM 1575 C CA . SER A 1 198 ? 16.738 -5.529 24.501 1.00 26.20 198 SER A CA 1
ATOM 1576 C C . SER A 1 198 ? 16.466 -6.663 23.517 1.00 26.20 198 SER A C 1
ATOM 1578 O O . SER A 1 198 ? 15.694 -6.480 22.581 1.00 26.20 198 SER A O 1
ATOM 1580 N N . ASN A 1 199 ? 17.150 -7.792 23.691 1.00 33.78 199 ASN A N 1
ATOM 1581 C CA . ASN A 1 199 ? 16.970 -9.051 22.960 1.00 33.78 199 ASN A CA 1
ATOM 1582 C C . ASN A 1 199 ? 15.520 -9.296 22.484 1.00 33.78 199 ASN A C 1
ATOM 1584 O O . ASN A 1 199 ? 14.598 -8.917 23.207 1.00 33.78 199 ASN A O 1
ATOM 1588 N N . PRO A 1 200 ? 15.324 -9.942 21.313 1.00 36.88 200 PRO A N 1
ATOM 1589 C CA . PRO A 1 200 ? 14.022 -10.058 20.665 1.00 36.88 200 PRO A CA 1
ATOM 1590 C C . PRO A 1 200 ? 13.008 -10.566 21.675 1.00 36.88 200 PRO A C 1
ATOM 1592 O O . PRO A 1 200 ? 13.328 -11.491 22.425 1.00 36.88 200 PRO A O 1
ATOM 1595 N N . ASP A 1 201 ? 11.828 -9.942 21.693 1.00 39.53 201 ASP A N 1
ATOM 1596 C CA . ASP A 1 201 ? 10.672 -10.382 22.466 1.00 39.53 201 ASP A CA 1
ATOM 1597 C C . ASP A 1 201 ? 10.430 -11.871 22.183 1.00 39.53 201 ASP A C 1
ATOM 1599 O O . ASP A 1 201 ? 9.715 -12.273 21.270 1.00 39.53 201 ASP A O 1
ATOM 1603 N N . THR A 1 202 ? 11.073 -12.693 23.002 1.00 38.12 202 THR A N 1
ATOM 1604 C CA . THR A 1 202 ? 10.802 -14.098 23.275 1.00 38.12 202 THR A CA 1
ATOM 1605 C C . THR A 1 202 ? 9.706 -14.157 24.336 1.00 38.12 202 THR A C 1
ATOM 1607 O O . THR A 1 202 ? 9.653 -15.073 25.151 1.00 38.12 202 THR A O 1
ATOM 1610 N N . GLY A 1 203 ? 8.824 -13.149 24.354 1.00 47.62 203 GLY A N 1
ATOM 1611 C CA . GLY A 1 203 ? 7.581 -13.212 25.092 1.00 47.62 203 GLY A CA 1
ATOM 1612 C C . GLY A 1 203 ? 6.808 -14.398 24.543 1.00 47.62 203 GLY A C 1
ATOM 1613 O O . GLY A 1 203 ? 6.399 -14.372 23.381 1.00 47.62 203 GLY A O 1
ATOM 1614 N N . SER A 1 204 ? 6.660 -15.436 25.368 1.00 62.66 204 SER A N 1
ATOM 1615 C CA . SER A 1 204 ? 5.946 -16.668 25.042 1.00 62.66 204 SER A CA 1
ATOM 1616 C C . SER A 1 204 ? 4.681 -16.347 24.260 1.00 62.66 204 SER A C 1
ATOM 1618 O O . SER A 1 204 ? 3.891 -15.492 24.667 1.00 62.66 204 SER A O 1
ATOM 1620 N N . PHE A 1 205 ? 4.508 -16.963 23.097 1.00 74.75 205 PHE A N 1
ATOM 1621 C CA . PHE A 1 205 ? 3.235 -16.889 22.396 1.00 74.75 205 PHE A CA 1
ATOM 1622 C C . PHE A 1 205 ? 2.169 -17.589 23.239 1.00 74.75 205 PHE A C 1
ATOM 1624 O O . PHE A 1 205 ? 2.487 -18.500 23.997 1.00 74.75 205 PHE A O 1
ATOM 1631 N N . ASP A 1 206 ? 0.925 -17.141 23.109 1.00 78.62 206 ASP A N 1
ATOM 1632 C CA . ASP A 1 206 ? -0.228 -17.754 23.760 1.00 78.62 206 ASP A CA 1
ATOM 1633 C C . ASP A 1 206 ? -1.160 -18.288 22.675 1.00 78.62 206 ASP A C 1
ATOM 1635 O O . ASP A 1 206 ? -1.284 -17.682 21.606 1.00 78.62 206 ASP A O 1
ATOM 1639 N N . VAL A 1 207 ? -1.841 -19.402 22.943 1.00 77.69 207 VAL A N 1
ATOM 1640 C CA . VAL A 1 207 ? -2.929 -19.858 22.069 1.00 77.69 207 VAL A CA 1
ATOM 1641 C C . VAL A 1 207 ? -3.995 -18.761 22.008 1.00 77.69 207 VAL A C 1
ATOM 1643 O O . VAL A 1 207 ? -4.419 -18.227 23.032 1.00 77.69 207 VAL A O 1
ATOM 1646 N N . GLY A 1 208 ? -4.400 -18.395 20.794 1.00 59.19 208 GLY A N 1
ATOM 1647 C CA . GLY A 1 208 ? -5.274 -17.259 20.507 1.00 59.19 208 GLY A CA 1
ATOM 1648 C C . GLY A 1 208 ? -4.540 -15.953 20.181 1.00 59.19 208 GLY A C 1
ATOM 1649 O O . GLY A 1 208 ? -5.184 -15.005 19.730 1.00 59.19 208 GLY A O 1
ATOM 1650 N N . ALA A 1 209 ? -3.215 -15.877 20.353 1.00 68.00 209 ALA A N 1
ATOM 1651 C CA 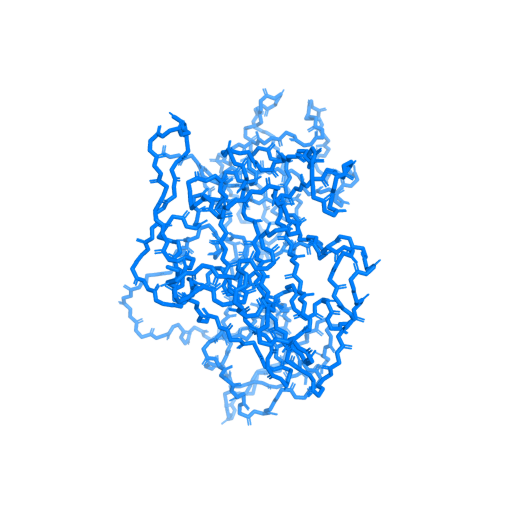. ALA A 1 209 ? -2.446 -14.701 19.958 1.00 68.00 209 ALA A CA 1
ATOM 1652 C C . ALA A 1 209 ? -2.482 -14.508 18.436 1.00 68.00 209 ALA A C 1
ATOM 1654 O O . ALA A 1 209 ? -2.359 -15.461 17.665 1.00 68.00 209 ALA A O 1
ATOM 1655 N N . ARG A 1 210 ? -2.613 -13.255 17.997 1.00 70.56 210 ARG A N 1
ATOM 1656 C CA . ARG A 1 210 ? -2.489 -12.900 16.583 1.00 70.56 210 ARG A CA 1
ATOM 1657 C C . ARG A 1 210 ? -1.029 -12.707 16.232 1.00 70.56 210 ARG A C 1
ATOM 1659 O O . ARG A 1 210 ? -0.293 -12.024 16.945 1.00 70.56 210 ARG A O 1
ATOM 1666 N N . VAL A 1 211 ? -0.621 -13.307 15.128 1.00 77.38 211 VAL A N 1
ATOM 1667 C CA . VAL A 1 211 ? 0.767 -13.320 14.680 1.00 77.38 211 VAL A CA 1
ATOM 1668 C C . VAL A 1 211 ? 0.833 -13.150 13.176 1.00 77.38 211 VAL A C 1
ATOM 1670 O O . VAL A 1 211 ? -0.111 -13.466 12.452 1.00 77.38 211 VAL A O 1
ATOM 1673 N N . ARG A 1 212 ? 1.973 -12.678 12.694 1.00 79.25 212 ARG A N 1
ATOM 1674 C CA . ARG A 1 212 ? 2.335 -12.792 11.282 1.00 79.25 212 ARG A CA 1
ATOM 1675 C C . ARG A 1 212 ? 3.789 -13.195 11.144 1.00 79.25 212 ARG A C 1
ATOM 1677 O O . ARG A 1 212 ? 4.565 -13.088 12.095 1.00 79.25 212 ARG A O 1
ATOM 1684 N N . ILE A 1 213 ? 4.151 -13.610 9.940 1.00 73.94 213 ILE A N 1
ATOM 1685 C CA . ILE A 1 213 ? 5.527 -13.950 9.591 1.00 73.94 213 ILE A CA 1
ATOM 1686 C C . ILE A 1 213 ? 6.349 -12.659 9.517 1.00 73.94 213 ILE A C 1
ATOM 1688 O O . ILE A 1 213 ? 5.942 -11.670 8.901 1.00 73.94 213 ILE A O 1
ATOM 1692 N N . ARG A 1 214 ? 7.518 -12.650 10.158 1.00 68.44 214 ARG A N 1
ATOM 1693 C CA . ARG A 1 214 ? 8.459 -11.531 10.103 1.00 68.44 214 ARG A CA 1
ATOM 1694 C C . ARG A 1 214 ? 8.959 -11.344 8.678 1.00 68.44 214 ARG A C 1
ATOM 1696 O O . ARG A 1 214 ? 9.360 -12.287 8.009 1.00 68.44 214 ARG A O 1
ATOM 1703 N N . LEU A 1 215 ? 9.057 -10.088 8.258 1.00 49.41 215 LEU A N 1
ATOM 1704 C CA . LEU A 1 215 ? 9.562 -9.717 6.929 1.00 49.41 215 LEU A CA 1
ATOM 1705 C C . LEU A 1 215 ? 11.046 -10.061 6.721 1.00 49.41 215 LEU A C 1
ATOM 1707 O O . LEU A 1 215 ? 11.519 -10.078 5.592 1.00 49.41 215 LEU A O 1
ATOM 1711 N N . SER A 1 216 ? 11.793 -10.303 7.803 1.00 55.78 216 SER A N 1
ATOM 1712 C CA . SER A 1 216 ? 13.190 -10.745 7.747 1.00 55.78 216 SER A CA 1
ATOM 1713 C C . SER A 1 216 ? 13.349 -12.228 7.397 1.00 55.78 216 SER A C 1
ATOM 1715 O O . SER A 1 216 ? 14.472 -12.670 7.167 1.00 55.78 216 SER A O 1
ATOM 1717 N N . VAL A 1 217 ? 12.265 -13.007 7.400 1.00 62.91 217 VAL A N 1
ATOM 1718 C CA . VAL A 1 217 ? 12.297 -14.449 7.135 1.00 62.91 217 VAL A CA 1
ATOM 1719 C C . VAL A 1 217 ? 12.237 -14.664 5.629 1.00 62.91 217 VAL A C 1
ATOM 1721 O O . VAL A 1 217 ? 11.165 -14.619 5.047 1.00 62.91 217 VAL A O 1
ATOM 1724 N N . ALA A 1 218 ? 13.382 -14.876 4.983 1.00 59.59 218 ALA A N 1
ATOM 1725 C CA . ALA A 1 218 ? 13.409 -15.189 3.552 1.00 59.59 218 ALA A CA 1
ATOM 1726 C C . ALA A 1 218 ? 12.850 -16.597 3.266 1.00 59.59 218 ALA A C 1
ATOM 1728 O O . ALA A 1 218 ? 12.035 -16.772 2.363 1.00 59.59 218 ALA A O 1
ATOM 1729 N N . ASP A 1 219 ? 13.245 -17.574 4.087 1.00 72.00 219 ASP A N 1
ATOM 1730 C CA . ASP A 1 219 ? 12.848 -18.977 3.980 1.00 72.00 219 ASP A CA 1
ATOM 1731 C C . ASP A 1 219 ? 12.518 -19.526 5.382 1.00 72.00 219 ASP A C 1
ATOM 1733 O O . ASP A 1 219 ? 13.433 -19.697 6.192 1.00 72.00 219 ASP A O 1
ATOM 1737 N N . PRO A 1 220 ? 11.233 -19.778 5.702 1.00 82.69 220 PRO A N 1
ATOM 1738 C CA . PRO A 1 220 ? 10.821 -20.379 6.963 1.00 82.69 220 PRO A CA 1
ATOM 1739 C C . PRO A 1 220 ? 11.376 -21.795 7.116 1.00 82.69 220 PRO A C 1
ATOM 1741 O O . PRO A 1 220 ? 11.411 -22.571 6.159 1.00 82.69 220 PRO A O 1
ATOM 1744 N N . LYS A 1 221 ? 11.715 -22.174 8.345 1.00 84.38 221 LYS A N 1
ATOM 1745 C CA . LYS A 1 221 ? 12.225 -23.488 8.758 1.00 84.38 221 LYS A CA 1
ATOM 1746 C C . LYS A 1 221 ? 11.328 -24.636 8.307 1.00 84.38 221 LYS A C 1
ATOM 1748 O O . LYS A 1 221 ? 11.824 -25.688 7.911 1.00 84.38 221 LYS A O 1
ATOM 1753 N N . HIS A 1 222 ? 10.014 -24.430 8.344 1.00 84.50 222 HIS A N 1
ATOM 1754 C CA . HIS A 1 222 ? 9.012 -25.410 7.912 1.00 84.50 222 HIS A CA 1
ATOM 1755 C C . HIS A 1 222 ? 8.546 -25.199 6.461 1.00 84.50 222 HIS A C 1
ATOM 1757 O O . HIS A 1 222 ? 7.684 -25.926 5.968 1.00 84.50 222 HIS A O 1
ATOM 17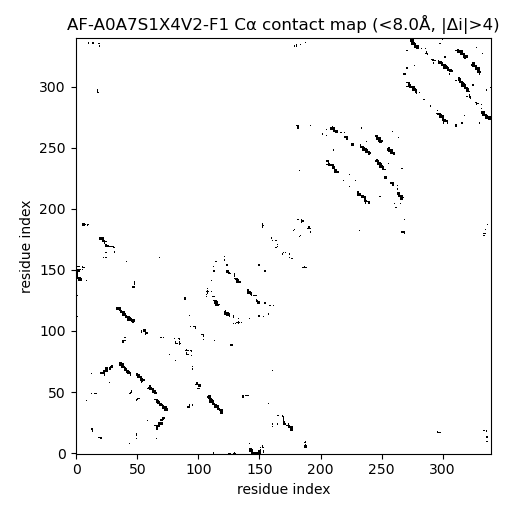63 N N . GLY A 1 223 ? 9.156 -24.244 5.758 1.00 81.06 223 GLY A N 1
ATOM 1764 C CA . GLY A 1 223 ? 8.835 -23.874 4.390 1.00 81.06 223 GLY A CA 1
ATOM 1765 C C . GLY A 1 223 ? 7.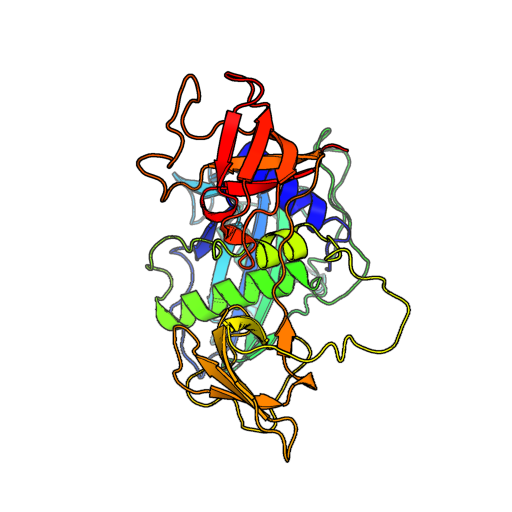562 -23.037 4.266 1.00 81.06 223 GLY A C 1
ATOM 1766 O O . GLY A 1 223 ? 6.681 -23.024 5.120 1.00 81.06 223 GLY A O 1
ATOM 1767 N N . TRP A 1 224 ? 7.450 -22.331 3.144 1.00 75.38 224 TRP A N 1
ATOM 1768 C CA . TRP A 1 224 ? 6.293 -21.487 2.850 1.00 75.38 224 TRP A CA 1
ATOM 1769 C C . TRP A 1 224 ? 5.003 -22.282 2.633 1.00 75.38 224 TRP A C 1
ATOM 1771 O O . TRP A 1 224 ? 3.937 -21.861 3.075 1.00 75.38 224 TRP A O 1
ATOM 1781 N N . GLY A 1 225 ? 5.069 -23.430 1.957 1.00 79.62 225 GLY A N 1
ATOM 1782 C CA . GLY A 1 225 ? 3.871 -24.200 1.619 1.00 79.62 225 GLY A CA 1
ATOM 1783 C C . GLY A 1 225 ? 2.803 -23.335 0.914 1.00 79.62 225 GLY A C 1
ATOM 1784 O O . GLY A 1 225 ? 3.151 -22.498 0.075 1.00 79.62 225 GLY A O 1
ATOM 1785 N N . PRO A 1 226 ? 1.508 -23.488 1.254 1.00 71.25 226 PRO A N 1
ATOM 1786 C CA . PRO A 1 226 ? 0.421 -22.691 0.673 1.00 71.25 226 PRO A CA 1
ATOM 1787 C C . PRO A 1 226 ? 0.492 -21.182 0.962 1.00 71.25 226 PRO A C 1
ATOM 1789 O O . PRO A 1 226 ? -0.130 -20.411 0.233 1.00 71.25 226 PRO A O 1
ATOM 1792 N N . MET A 1 227 ? 1.263 -20.749 1.970 1.00 70.75 227 MET A N 1
ATOM 1793 C CA . MET A 1 227 ? 1.406 -19.331 2.327 1.00 70.75 227 MET A CA 1
ATOM 1794 C C . MET A 1 227 ? 2.181 -18.509 1.291 1.00 70.75 227 MET A C 1
ATOM 1796 O O . MET A 1 227 ? 2.057 -17.293 1.317 1.00 70.75 227 MET A O 1
ATOM 1800 N N . GLN A 1 228 ? 2.964 -19.125 0.392 1.00 69.94 228 GLN A N 1
ATOM 1801 C CA . GLN A 1 228 ? 3.601 -18.481 -0.778 1.00 69.94 228 GLN A CA 1
ATOM 1802 C C . GLN A 1 228 ? 4.111 -17.034 -0.550 1.00 69.94 228 GLN A C 1
ATOM 1804 O O . GLN A 1 228 ? 3.727 -16.120 -1.275 1.00 69.94 228 GLN A O 1
ATOM 1809 N N . ASN A 1 229 ? 4.972 -16.804 0.447 1.00 53.88 229 ASN A N 1
ATOM 1810 C CA . ASN A 1 229 ? 5.558 -15.487 0.764 1.00 53.88 229 ASN A CA 1
ATOM 1811 C C . ASN A 1 229 ? 4.561 -14.394 1.203 1.00 53.88 229 ASN A C 1
ATOM 1813 O O . ASN A 1 229 ? 4.865 -13.205 1.120 1.00 53.88 229 ASN A O 1
ATOM 1817 N N . LYS A 1 230 ? 3.375 -14.749 1.703 1.00 58.22 230 LYS A N 1
ATOM 1818 C CA . LYS A 1 230 ? 2.380 -13.774 2.175 1.00 58.22 230 LYS A CA 1
ATOM 1819 C C . LYS A 1 230 ? 2.648 -13.292 3.603 1.00 58.22 230 LYS A C 1
ATOM 1821 O O . LYS A 1 230 ? 1.945 -13.642 4.547 1.00 58.22 230 LYS A O 1
ATOM 1826 N N . TYR A 1 231 ? 3.637 -12.420 3.761 1.00 49.97 231 TYR A N 1
ATOM 1827 C CA . TYR A 1 231 ? 4.010 -11.830 5.058 1.00 49.97 231 TYR A CA 1
ATOM 1828 C C . TYR A 1 231 ? 2.918 -10.965 5.712 1.00 49.97 231 TYR A C 1
ATOM 1830 O O . TYR A 1 231 ? 2.992 -10.667 6.903 1.00 49.97 231 TYR A O 1
ATOM 1838 N N . SER A 1 232 ? 1.943 -10.495 4.931 1.00 49.97 232 SER A N 1
ATOM 1839 C CA . SER A 1 232 ? 0.887 -9.584 5.386 1.00 49.97 232 SER A CA 1
ATOM 1840 C C . SER A 1 232 ? -0.336 -10.295 5.965 1.00 49.97 232 SER A C 1
ATOM 1842 O O . SER A 1 232 ? -1.192 -9.628 6.548 1.00 49.97 232 SER A O 1
ATOM 1844 N N . GLU A 1 233 ? -0.441 -11.621 5.824 1.00 56.72 233 GLU A N 1
ATOM 1845 C CA . GLU A 1 233 ? -1.536 -12.370 6.434 1.00 56.72 233 GLU A CA 1
ATOM 1846 C C . GLU A 1 233 ? -1.334 -12.477 7.946 1.00 56.72 233 GLU A C 1
ATOM 1848 O O . GLU A 1 233 ? -0.244 -12.772 8.436 1.00 56.72 233 GLU A O 1
ATOM 1853 N N . ILE A 1 234 ? -2.411 -12.223 8.690 1.00 62.88 234 ILE A N 1
ATOM 1854 C CA . ILE A 1 234 ? -2.435 -12.390 10.139 1.00 62.88 234 ILE A CA 1
ATOM 1855 C C . ILE A 1 234 ? -3.129 -13.697 10.444 1.00 62.88 234 ILE A C 1
ATOM 1857 O O . ILE A 1 234 ? -4.295 -13.873 10.091 1.00 62.88 234 ILE A O 1
ATOM 1861 N N . GLY A 1 235 ? -2.412 -14.573 11.127 1.00 68.44 235 GLY A N 1
ATOM 1862 C CA . GLY A 1 235 ? -2.935 -15.827 11.618 1.00 68.44 235 GLY A CA 1
ATOM 1863 C C . GLY A 1 235 ? -3.148 -15.801 13.123 1.00 68.44 235 GLY A C 1
ATOM 1864 O O . GLY A 1 235 ? -2.688 -14.898 13.832 1.00 68.44 235 GLY A O 1
ATOM 1865 N N . VAL A 1 236 ? -3.877 -16.796 13.610 1.00 76.75 236 VAL A N 1
ATOM 1866 C CA . VAL A 1 236 ? -4.126 -17.008 15.037 1.00 76.75 236 VAL A CA 1
ATOM 1867 C C . VAL A 1 236 ? -3.338 -18.226 15.483 1.00 76.75 236 VAL A C 1
ATOM 1869 O O . VAL A 1 236 ? -3.441 -19.281 14.867 1.00 76.75 236 VAL A O 1
ATOM 1872 N N . VAL A 1 237 ? -2.561 -18.095 16.554 1.00 85.25 237 VAL A N 1
ATOM 1873 C CA . VAL A 1 237 ? -1.867 -19.231 17.165 1.00 85.25 237 VAL A CA 1
ATOM 1874 C C . VAL A 1 237 ? -2.904 -20.223 17.678 1.00 85.25 237 VAL A C 1
ATOM 1876 O O . VAL A 1 237 ? -3.715 -19.882 18.538 1.00 85.25 237 VAL A O 1
ATOM 1879 N N . THR A 1 238 ? -2.883 -21.446 17.166 1.00 84.00 238 THR A N 1
ATOM 1880 C CA . THR A 1 238 ? -3.798 -22.517 17.579 1.00 84.00 238 THR A CA 1
ATOM 1881 C C . THR A 1 238 ? -3.134 -23.524 18.499 1.00 84.00 238 THR A C 1
ATOM 1883 O O . THR A 1 238 ? -3.827 -24.131 19.309 1.00 84.00 238 THR A O 1
ATOM 1886 N N . ASP A 1 239 ? -1.817 -23.698 18.387 1.00 88.81 239 ASP A N 1
ATOM 1887 C CA . ASP A 1 239 ? -1.072 -24.639 19.218 1.00 88.81 239 ASP A CA 1
ATOM 1888 C C . ASP A 1 239 ? 0.387 -24.210 19.413 1.00 88.81 239 ASP A C 1
ATOM 1890 O O . ASP A 1 239 ? 0.973 -23.526 18.568 1.00 88.81 239 ASP A O 1
ATOM 1894 N N . LEU A 1 240 ? 0.963 -24.624 20.541 1.00 87.31 240 LEU A N 1
ATOM 1895 C CA . LEU A 1 240 ? 2.331 -24.318 20.947 1.00 87.31 240 LEU A CA 1
ATOM 1896 C C . LEU A 1 240 ? 3.039 -25.610 21.341 1.00 87.31 240 LEU A C 1
ATOM 1898 O O . LEU A 1 240 ? 2.725 -26.215 22.368 1.00 87.31 240 LEU A O 1
ATOM 1902 N N . SER A 1 241 ? 4.034 -26.012 20.557 1.00 81.06 241 SER A N 1
ATOM 1903 C CA . SER A 1 241 ? 4.846 -27.178 20.882 1.00 81.06 241 SER A CA 1
ATOM 1904 C C . SER A 1 241 ? 5.862 -26.834 21.970 1.00 81.06 241 SER A C 1
ATOM 1906 O O . SER A 1 241 ? 6.696 -25.938 21.824 1.00 81.06 241 SER A O 1
ATOM 1908 N N . SER A 1 242 ? 5.831 -27.589 23.068 1.00 64.50 242 SER A N 1
ATOM 1909 C CA . SER A 1 242 ? 6.759 -27.440 24.195 1.00 64.50 242 SER A CA 1
ATOM 1910 C C . SER A 1 242 ? 8.143 -28.053 23.951 1.00 64.50 242 SER A C 1
ATOM 1912 O O . SER A 1 242 ? 9.021 -27.919 24.802 1.00 64.50 242 SER A O 1
ATOM 1914 N N . VAL A 1 243 ? 8.350 -28.733 22.815 1.00 70.06 243 VAL A N 1
ATOM 1915 C CA . VAL A 1 243 ? 9.552 -29.544 22.555 1.00 70.06 243 VAL A CA 1
ATOM 1916 C C . VAL A 1 243 ? 10.528 -28.867 21.587 1.00 70.06 243 VAL A C 1
ATOM 1918 O O . VAL A 1 243 ? 11.737 -29.025 21.741 1.00 70.06 243 VAL A O 1
ATOM 1921 N N . ASP A 1 244 ? 10.040 -28.107 20.605 1.00 76.62 244 ASP A N 1
ATOM 1922 C CA . ASP A 1 244 ? 10.848 -27.623 19.472 1.00 76.62 244 ASP A CA 1
ATOM 1923 C C . ASP A 1 244 ? 10.616 -26.148 19.097 1.00 76.62 244 ASP A C 1
ATOM 1925 O O . ASP A 1 244 ? 11.079 -25.711 18.042 1.00 76.62 244 ASP A O 1
ATOM 1929 N N . ASN A 1 245 ? 9.948 -25.377 19.968 1.00 78.44 245 ASN A N 1
ATOM 1930 C CA . ASN A 1 245 ? 9.619 -23.959 19.754 1.00 78.44 245 ASN A CA 1
ATOM 1931 C C . ASN A 1 245 ? 8.763 -23.708 18.492 1.00 78.44 245 ASN A C 1
ATOM 1933 O O . ASN A 1 245 ? 8.722 -22.590 17.971 1.00 78.44 245 ASN A O 1
ATOM 1937 N N . THR A 1 246 ? 8.092 -24.755 18.003 1.00 87.19 246 THR A N 1
ATOM 1938 C CA . THR A 1 246 ? 7.195 -24.688 16.853 1.00 87.19 246 THR A CA 1
ATOM 1939 C C . THR A 1 246 ? 5.830 -24.171 17.286 1.00 87.19 246 THR A C 1
ATOM 1941 O O . THR A 1 246 ? 5.240 -24.623 18.271 1.00 87.19 246 THR A O 1
ATOM 1944 N N . ILE A 1 247 ? 5.315 -23.225 16.514 1.00 90.12 247 ILE A N 1
ATOM 1945 C CA . ILE A 1 247 ? 4.007 -22.613 16.692 1.00 90.12 247 ILE A CA 1
ATOM 1946 C C . ILE A 1 247 ? 3.137 -23.014 15.514 1.00 90.12 247 ILE A C 1
ATOM 1948 O O . ILE A 1 247 ? 3.529 -22.825 14.361 1.00 90.12 247 ILE A O 1
ATOM 1952 N N . THR A 1 248 ? 1.947 -23.532 15.809 1.00 92.19 248 THR A N 1
ATOM 1953 C CA . THR A 1 248 ? 0.925 -23.779 14.791 1.00 92.19 248 THR A CA 1
ATOM 1954 C C . THR A 1 248 ? 0.014 -22.567 14.709 1.00 92.19 248 THR A C 1
ATOM 1956 O O . THR A 1 248 ? -0.509 -22.094 15.722 1.00 92.19 248 THR A O 1
ATOM 1959 N N . VAL A 1 249 ? -0.169 -22.061 13.496 1.00 89.19 249 VAL A N 1
ATOM 1960 C CA . VAL A 1 249 ? -0.915 -20.845 13.209 1.00 89.19 249 VAL A CA 1
ATOM 1961 C C . VAL A 1 249 ? -1.971 -21.127 12.150 1.00 89.19 249 VAL A C 1
ATOM 1963 O O . VAL A 1 249 ? -1.690 -21.681 11.090 1.00 89.19 249 VAL A O 1
ATOM 1966 N N . GLU A 1 250 ? -3.192 -20.687 12.416 1.00 82.19 250 GLU A N 1
ATOM 1967 C CA . GLU A 1 250 ? -4.277 -20.680 11.446 1.00 82.19 250 GLU A CA 1
ATOM 1968 C C . GLU A 1 250 ? -4.267 -19.347 10.690 1.00 82.19 250 GLU A C 1
ATOM 1970 O O . GLU A 1 250 ? -4.686 -18.319 11.231 1.00 82.19 250 GLU A O 1
ATOM 1975 N N . PHE A 1 251 ? -3.759 -19.345 9.455 1.00 73.06 251 PHE A N 1
ATOM 1976 C CA . PHE A 1 251 ? -3.813 -18.189 8.559 1.00 73.06 251 PHE A CA 1
ATOM 1977 C C . PHE A 1 251 ? -5.052 -18.251 7.653 1.00 73.06 251 PHE A C 1
ATOM 1979 O O . PHE A 1 251 ? -5.473 -19.339 7.263 1.00 73.06 251 PHE A O 1
ATOM 1986 N N . PRO A 1 252 ? -5.609 -17.101 7.223 1.00 60.91 252 PRO A N 1
ATOM 1987 C CA . PRO A 1 252 ? -6.764 -17.061 6.324 1.00 60.91 252 PRO A CA 1
ATOM 1988 C C . PRO A 1 252 ? -6.594 -17.871 5.035 1.00 60.91 252 PRO A C 1
ATOM 1990 O O . PRO A 1 252 ? -7.574 -18.418 4.532 1.00 60.91 252 PRO A O 1
ATOM 1993 N N . SER A 1 253 ? -5.375 -17.941 4.487 1.00 61.22 253 SER A N 1
ATOM 1994 C CA . SER A 1 253 ? -5.091 -18.728 3.283 1.00 61.22 253 SER A CA 1
ATOM 1995 C C . SER A 1 253 ? -4.418 -20.078 3.530 1.00 61.22 253 SER A C 1
ATOM 1997 O O . SER A 1 253 ? -4.238 -20.836 2.576 1.00 61.22 253 SER A O 1
ATOM 1999 N N . CYS A 1 254 ? -4.053 -20.397 4.774 1.00 74.31 254 CYS A N 1
ATOM 2000 C CA . CYS A 1 254 ? -3.372 -21.641 5.111 1.00 74.31 254 CYS A CA 1
ATOM 2001 C C . CYS A 1 254 ? -3.711 -22.084 6.533 1.00 74.31 254 CYS A C 1
ATOM 2003 O O . CYS A 1 254 ? -3.306 -21.453 7.511 1.00 74.31 254 CYS A O 1
ATOM 2005 N N . SER A 1 255 ? -4.401 -23.214 6.633 1.00 83.81 255 SER A N 1
ATOM 2006 C CA . SER A 1 255 ? -4.737 -23.821 7.911 1.00 83.81 255 SER A CA 1
ATOM 2007 C C . SER A 1 255 ? -3.558 -24.571 8.513 1.00 83.81 255 SER A C 1
ATOM 2009 O O . SER A 1 255 ? -2.759 -25.171 7.792 1.00 83.81 255 SER A O 1
ATOM 2011 N N . SER A 1 256 ? -3.466 -24.538 9.845 1.00 89.12 256 SER A N 1
ATOM 2012 C CA . SER A 1 256 ? -2.464 -25.283 10.625 1.00 89.12 256 SER A CA 1
ATOM 2013 C C . SER A 1 256 ? -1.021 -25.144 10.105 1.00 89.12 256 SER A C 1
ATOM 2015 O O . SER A 1 256 ? -0.288 -26.127 9.996 1.00 89.12 256 SER A O 1
ATOM 2017 N N . TRP A 1 257 ? -0.607 -23.927 9.747 1.00 92.19 257 TRP A N 1
ATOM 2018 C CA . TRP A 1 257 ? 0.746 -23.656 9.268 1.00 92.19 257 TRP A CA 1
ATOM 2019 C C . TRP A 1 257 ? 1.740 -23.629 10.432 1.00 92.19 257 TRP A C 1
ATOM 2021 O O . TRP A 1 257 ? 1.489 -22.979 11.446 1.00 92.19 257 TRP A O 1
ATOM 2031 N N . CYS A 1 258 ? 2.878 -24.306 10.289 1.00 90.94 258 CYS A N 1
ATOM 2032 C CA . CYS A 1 258 ? 3.895 -24.392 11.337 1.00 90.94 258 CYS A CA 1
ATOM 2033 C C . CYS A 1 258 ? 5.030 -23.395 11.094 1.00 90.94 258 CYS A C 1
ATOM 2035 O O . CYS A 1 258 ? 5.528 -23.290 9.976 1.00 90.94 258 CYS A O 1
ATOM 2037 N N . ALA A 1 259 ? 5.486 -22.732 12.153 1.00 87.81 259 ALA A N 1
ATOM 2038 C CA . ALA A 1 259 ? 6.623 -21.813 12.123 1.00 87.81 259 ALA A CA 1
ATOM 2039 C C . ALA A 1 259 ? 7.501 -21.985 13.360 1.00 87.81 259 ALA A C 1
ATOM 2041 O O . ALA A 1 259 ? 7.005 -22.372 14.419 1.00 87.81 259 ALA A O 1
ATOM 2042 N N . ASP A 1 260 ? 8.773 -21.602 13.269 1.00 88.12 260 ASP A N 1
ATOM 2043 C CA . ASP A 1 260 ? 9.558 -21.343 14.475 1.00 88.12 260 ASP A CA 1
ATOM 2044 C C . ASP A 1 260 ? 9.073 -20.038 15.128 1.00 88.12 260 ASP A C 1
ATOM 2046 O O . ASP A 1 260 ? 8.788 -19.056 14.439 1.00 88.12 260 ASP A O 1
ATOM 2050 N N . ALA A 1 261 ? 8.998 -19.976 16.459 1.00 82.19 261 ALA A N 1
ATOM 2051 C CA . ALA A 1 261 ? 8.564 -18.761 17.153 1.00 82.19 261 ALA A CA 1
ATOM 2052 C C . ALA A 1 261 ? 9.405 -17.521 16.782 1.00 82.19 261 ALA A C 1
ATOM 2054 O O . ALA A 1 261 ? 8.889 -16.402 16.763 1.00 82.19 261 ALA A O 1
ATOM 2055 N N . ALA A 1 262 ? 10.689 -17.709 16.448 1.00 79.94 262 ALA A N 1
ATOM 2056 C CA . ALA A 1 262 ? 11.570 -16.629 16.005 1.00 79.94 262 ALA A CA 1
ATOM 2057 C C . ALA A 1 262 ? 11.165 -16.030 14.644 1.00 79.94 262 ALA A C 1
ATOM 2059 O O . ALA A 1 262 ? 11.512 -14.887 14.347 1.00 79.94 262 ALA A O 1
ATOM 2060 N N . GLU A 1 263 ? 10.422 -16.777 13.828 1.00 79.44 263 GLU A N 1
ATOM 2061 C CA . GLU A 1 263 ? 9.946 -16.367 12.503 1.00 79.44 263 GLU A CA 1
ATOM 2062 C C . GLU A 1 263 ? 8.660 -15.552 12.578 1.00 79.44 263 GLU A C 1
ATOM 2064 O O . GLU A 1 263 ? 8.274 -14.906 11.605 1.00 79.44 263 GLU A O 1
ATOM 2069 N N . LEU A 1 264 ? 8.006 -15.556 13.738 1.00 78.06 264 LEU A N 1
ATOM 2070 C CA . LEU A 1 264 ? 6.748 -14.877 13.973 1.00 78.06 264 LEU A CA 1
ATOM 2071 C C . LEU A 1 264 ? 6.963 -13.604 14.791 1.00 78.06 264 LEU A C 1
ATOM 2073 O O . LEU A 1 264 ? 7.845 -13.495 15.648 1.00 78.06 264 LEU A O 1
ATOM 2077 N N . GLU A 1 265 ? 6.125 -12.611 14.526 1.00 72.75 265 GLU A N 1
ATOM 2078 C CA . GLU A 1 265 ? 5.948 -11.454 15.393 1.00 72.75 265 GLU A CA 1
ATOM 2079 C C . GLU A 1 265 ? 4.494 -11.383 15.855 1.00 72.75 265 GLU A C 1
ATOM 2081 O O . GLU A 1 265 ? 3.567 -11.588 15.064 1.00 72.75 265 GLU A O 1
ATOM 2086 N N . LYS A 1 266 ? 4.295 -11.112 17.151 1.00 71.19 266 LYS A N 1
ATOM 2087 C CA . LYS A 1 266 ? 2.965 -10.828 17.692 1.00 71.19 266 LYS A CA 1
ATOM 2088 C C . LYS A 1 266 ? 2.432 -9.557 17.038 1.00 71.19 266 LYS A C 1
ATOM 2090 O O . LYS A 1 266 ? 3.119 -8.540 16.990 1.00 71.19 266 LYS A O 1
ATOM 2095 N N . VAL A 1 267 ? 1.194 -9.626 16.569 1.00 61.31 267 VAL A N 1
ATOM 2096 C CA . VAL A 1 267 ? 0.448 -8.477 16.064 1.00 61.31 267 VAL A CA 1
ATOM 2097 C C . VAL A 1 267 ? -0.376 -7.943 17.226 1.00 61.31 267 VAL A C 1
ATOM 2099 O O . VAL A 1 267 ? -1.464 -8.438 17.519 1.00 61.31 267 VAL A O 1
ATOM 2102 N N . ALA A 1 268 ? 0.190 -6.970 17.934 1.00 51.78 268 ALA A N 1
ATOM 2103 C CA . ALA A 1 268 ? -0.482 -6.252 19.004 1.00 51.78 268 ALA A CA 1
ATOM 2104 C C . ALA A 1 268 ? -0.673 -4.802 18.560 1.00 51.78 268 ALA A C 1
ATOM 2106 O O . ALA A 1 268 ? 0.257 -4.000 18.643 1.00 51.78 268 ALA A O 1
ATOM 2107 N N . PHE A 1 269 ? -1.880 -4.454 18.108 1.00 55.19 269 PHE A N 1
ATOM 2108 C CA . PHE A 1 269 ? -2.235 -3.046 18.012 1.00 55.19 269 PHE A CA 1
ATOM 2109 C C . PHE A 1 269 ? -2.969 -2.586 19.264 1.00 55.19 269 PHE A C 1
ATOM 2111 O O . PHE A 1 269 ? -4.111 -2.970 19.517 1.00 55.19 269 PHE A O 1
ATOM 2118 N N . GLU A 1 270 ? -2.317 -1.707 20.014 1.00 60.94 270 GLU A N 1
ATOM 2119 C CA . GLU A 1 270 ? -2.937 -0.948 21.089 1.00 60.94 270 GLU A CA 1
ATOM 2120 C C . GLU A 1 270 ? -3.289 0.444 20.570 1.00 60.94 270 GLU A C 1
ATOM 2122 O O . GLU A 1 270 ? -2.411 1.213 20.168 1.00 60.94 270 GLU A O 1
ATOM 2127 N N . PHE A 1 271 ? -4.576 0.792 20.602 1.00 68.38 271 PHE A N 1
ATOM 2128 C CA . PHE A 1 271 ? -4.985 2.181 20.429 1.00 68.38 271 PHE A CA 1
ATOM 2129 C C . PHE A 1 271 ? -4.364 3.026 21.552 1.00 68.38 271 PHE A C 1
ATOM 2131 O O . PHE A 1 271 ? -4.310 2.602 22.707 1.00 68.38 271 PHE A O 1
ATOM 2138 N N . LYS A 1 272 ? -3.924 4.239 21.221 1.00 73.12 272 LYS A N 1
ATOM 2139 C CA . LYS A 1 272 ? -3.369 5.210 22.168 1.00 73.12 272 LYS A CA 1
ATOM 2140 C C . LYS A 1 272 ? -4.061 6.552 22.002 1.00 73.12 272 LYS A C 1
ATOM 2142 O O . LYS A 1 272 ? -4.577 6.874 20.931 1.00 73.12 272 LYS A O 1
ATOM 2147 N N . GLU A 1 273 ? -4.060 7.326 23.076 1.00 82.38 273 GLU A N 1
ATOM 2148 C CA . GLU A 1 273 ? -4.489 8.720 23.050 1.00 82.38 273 GLU A CA 1
ATOM 2149 C C . GLU A 1 273 ? -3.690 9.518 22.000 1.00 82.38 273 GLU A C 1
ATOM 2151 O O . GLU A 1 273 ? -2.510 9.255 21.771 1.00 82.38 273 GLU A O 1
ATOM 2156 N N . GLY A 1 274 ? -4.355 10.448 21.311 1.00 75.19 274 GLY A N 1
ATOM 2157 C CA . GLY A 1 274 ? -3.770 11.273 20.247 1.00 75.19 274 GLY A CA 1
ATOM 2158 C C . GLY A 1 274 ? -3.805 10.657 18.841 1.00 75.19 274 GLY A C 1
ATOM 2159 O O . GLY A 1 274 ? -3.518 11.343 17.859 1.00 75.19 274 GLY A O 1
ATOM 2160 N N . MET A 1 275 ? -4.200 9.388 18.696 1.00 74.31 275 MET A N 1
ATOM 2161 C CA . MET A 1 275 ? -4.359 8.756 17.380 1.00 74.31 275 MET A CA 1
ATOM 2162 C C . MET A 1 275 ? -5.529 9.356 16.595 1.00 74.31 275 MET A C 1
ATOM 2164 O O . MET A 1 275 ? -6.651 9.413 17.096 1.00 74.31 275 MET A O 1
ATOM 2168 N N . LYS A 1 276 ? -5.302 9.716 15.328 1.00 78.31 276 LYS A N 1
ATOM 2169 C CA . LYS A 1 276 ? -6.367 10.055 14.375 1.00 78.31 276 LYS A CA 1
ATOM 2170 C C . LYS A 1 276 ? -6.966 8.775 13.815 1.00 78.31 276 LYS A C 1
ATOM 2172 O O . LYS A 1 276 ? -6.258 7.943 13.249 1.00 78.31 276 LYS A O 1
ATOM 2177 N N . VAL A 1 277 ? -8.275 8.627 13.956 1.00 80.44 277 VAL A N 1
ATOM 2178 C CA . VAL A 1 277 ? -9.032 7.418 13.621 1.00 80.44 277 VAL A CA 1
ATOM 2179 C C . VAL A 1 277 ? -10.315 7.764 12.869 1.00 80.44 277 VAL A C 1
ATOM 2181 O O . VAL A 1 277 ? -10.831 8.873 12.958 1.00 80.44 277 VAL A O 1
ATOM 2184 N N . GLN A 1 278 ? -10.843 6.808 12.122 1.00 82.75 278 GLN A N 1
ATOM 2185 C CA . GLN A 1 278 ? -12.109 6.895 11.391 1.00 82.75 278 GLN A CA 1
ATOM 2186 C C . GLN A 1 278 ? -12.803 5.543 11.502 1.00 82.75 278 GLN A C 1
ATOM 2188 O O . GLN A 1 278 ? -12.138 4.520 11.666 1.00 82.75 278 GLN A O 1
ATOM 2193 N N . LEU A 1 279 ? -14.126 5.509 11.358 1.00 81.44 279 LEU A N 1
ATOM 2194 C CA . LEU A 1 279 ? -14.828 4.238 11.209 1.00 81.44 279 LEU A CA 1
ATOM 2195 C C . LEU A 1 279 ? -14.435 3.544 9.906 1.00 81.44 279 LEU A C 1
ATOM 2197 O O . LEU A 1 279 ? -14.358 4.171 8.846 1.00 81.44 279 LEU A O 1
ATOM 2201 N N . ARG A 1 280 ? -14.257 2.227 9.978 1.00 71.62 280 ARG A N 1
ATOM 2202 C CA . ARG A 1 280 ? -14.056 1.384 8.798 1.00 71.62 280 ARG A CA 1
ATOM 2203 C C . ARG A 1 280 ? -15.279 1.445 7.888 1.00 71.62 280 ARG A C 1
ATOM 2205 O O . ARG A 1 280 ? -16.422 1.485 8.340 1.00 71.62 280 ARG A O 1
ATOM 2212 N N . ARG A 1 281 ? -15.059 1.385 6.573 1.00 64.31 281 ARG A N 1
ATOM 2213 C CA . ARG A 1 281 ? -16.150 1.403 5.577 1.00 64.31 281 ARG A CA 1
ATOM 2214 C C . ARG A 1 281 ? -17.047 0.172 5.625 1.00 64.31 281 ARG A C 1
ATOM 2216 O O . ARG A 1 281 ? -18.207 0.265 5.220 1.00 64.31 281 ARG A O 1
ATOM 2223 N N . SER A 1 282 ? -16.509 -0.950 6.094 1.00 64.56 282 SER A N 1
ATOM 2224 C CA . SER A 1 282 ? -17.235 -2.202 6.306 1.00 64.56 282 SER A CA 1
ATOM 2225 C C . SER A 1 282 ? -18.235 -2.117 7.462 1.00 64.56 282 SER A C 1
ATOM 2227 O O . SER A 1 282 ? -19.173 -2.909 7.508 1.00 64.56 282 SER A O 1
ATOM 2229 N N . VAL A 1 283 ? -18.094 -1.137 8.362 1.00 72.94 283 VAL A N 1
ATOM 2230 C CA . VAL A 1 283 ? -19.040 -0.916 9.458 1.00 72.94 283 VAL A CA 1
ATOM 2231 C C . VAL A 1 283 ? -20.307 -0.276 8.889 1.00 72.94 283 VAL A C 1
ATOM 2233 O O . VAL A 1 283 ? -20.327 0.894 8.488 1.00 72.94 283 VAL A O 1
ATOM 2236 N N . GLY A 1 284 ? -21.366 -1.082 8.807 1.00 74.69 284 GLY A N 1
ATOM 2237 C CA . GLY A 1 284 ? -22.713 -0.616 8.479 1.00 74.69 284 GLY A CA 1
ATOM 2238 C C . GLY A 1 284 ? -23.323 0.162 9.644 1.00 74.69 284 GLY A C 1
ATOM 2239 O O . GLY A 1 284 ? -23.677 1.326 9.483 1.00 74.69 284 GLY A O 1
ATOM 2240 N N . GLU A 1 285 ? -23.356 -0.463 10.822 1.00 85.38 285 GLU A N 1
ATOM 2241 C CA . GLU A 1 285 ? -23.829 0.131 12.074 1.00 85.38 285 GLU A CA 1
ATOM 2242 C C . GLU A 1 285 ? -22.784 -0.109 13.179 1.00 85.38 285 GLU A C 1
ATOM 2244 O O . GLU A 1 285 ? -22.436 -1.267 13.427 1.00 85.38 285 GLU A O 1
ATOM 2249 N N . PRO A 1 286 ? -22.255 0.941 13.832 1.00 88.38 286 PRO A N 1
ATOM 2250 C CA . PRO A 1 286 ? -21.338 0.797 14.954 1.00 88.38 286 PRO A CA 1
ATOM 2251 C C . PRO A 1 286 ? -22.062 0.175 16.139 1.00 88.38 286 PRO A C 1
ATOM 2253 O O . PRO A 1 286 ? -23.212 0.507 16.418 1.00 88.38 286 PRO A O 1
ATOM 2256 N N . LYS A 1 287 ? -21.377 -0.658 16.919 1.00 85.88 287 LYS A N 1
ATOM 2257 C CA . LYS A 1 287 ? -21.952 -1.318 18.096 1.00 85.88 287 LYS A CA 1
ATOM 2258 C C . LYS A 1 287 ? -22.550 -0.331 19.099 1.00 85.88 287 LYS A C 1
ATOM 2260 O O . LYS A 1 287 ? -23.520 -0.647 19.782 1.00 85.88 287 LYS A O 1
ATOM 2265 N N . HIS A 1 288 ? -21.943 0.843 19.210 1.00 86.88 288 HIS A N 1
ATOM 2266 C CA . HIS A 1 288 ? -22.371 1.915 20.106 1.00 86.88 288 HIS A CA 1
ATOM 2267 C C . HIS A 1 288 ? -23.233 2.981 19.404 1.00 86.88 288 HIS A C 1
ATOM 2269 O O . HIS A 1 288 ? -23.568 3.996 20.012 1.00 86.88 288 HIS A O 1
ATOM 2275 N N . GLY A 1 289 ? -23.627 2.724 18.154 1.00 89.50 289 GLY A N 1
ATOM 2276 C CA . GLY A 1 289 ? -24.426 3.605 17.313 1.00 89.50 289 GLY A CA 1
ATOM 2277 C C . GLY A 1 289 ? -23.635 4.767 16.710 1.00 89.50 289 GLY A C 1
ATOM 2278 O O . GLY A 1 289 ? -22.573 5.166 17.192 1.00 89.50 289 GLY A O 1
ATOM 2279 N N . TRP A 1 290 ? -24.175 5.343 15.637 1.00 89.00 290 TRP A N 1
ATOM 2280 C CA . TRP A 1 290 ? -23.594 6.533 15.005 1.00 89.00 290 TRP A CA 1
ATOM 2281 C C . TRP A 1 290 ? -23.680 7.786 15.887 1.00 89.00 290 TRP A C 1
ATOM 2283 O O . TRP A 1 290 ? -22.747 8.582 15.921 1.00 89.00 290 TRP A O 1
ATOM 2293 N N . GLY A 1 291 ? -24.780 7.984 16.617 1.00 88.94 291 GLY A N 1
ATOM 2294 C CA . GLY A 1 291 ? -25.028 9.263 17.290 1.00 88.94 291 GLY A CA 1
ATOM 2295 C C . GLY A 1 291 ? -25.116 10.415 16.278 1.00 88.94 291 GLY A C 1
ATOM 2296 O O . GLY A 1 291 ? -25.882 10.333 15.320 1.00 88.94 291 GLY A O 1
ATOM 2297 N N . SER A 1 292 ? -24.324 11.472 16.477 1.00 88.19 292 SER A N 1
ATOM 2298 C CA . SER A 1 292 ? -24.200 12.613 15.549 1.00 88.19 292 SER A CA 1
ATOM 2299 C C . SER A 1 292 ? -23.084 12.433 14.513 1.00 88.19 292 SER A C 1
ATOM 2301 O O . SER A 1 292 ? -22.864 13.323 13.688 1.00 88.19 292 SER A O 1
ATOM 2303 N N . LEU A 1 293 ? -22.370 11.304 14.563 1.00 89.06 293 LEU A N 1
ATOM 2304 C CA . LEU A 1 293 ? -21.224 11.025 13.712 1.00 89.06 293 LEU A CA 1
ATOM 2305 C C . LEU A 1 293 ? -21.629 10.842 12.250 1.00 89.06 293 LEU A C 1
ATOM 2307 O O . LEU A 1 293 ? -22.506 10.042 11.924 1.00 89.06 293 LEU A O 1
ATOM 2311 N N . LYS A 1 294 ? -20.933 11.532 11.343 1.00 84.44 294 LYS A N 1
ATOM 2312 C CA . LYS A 1 294 ? -21.088 11.318 9.900 1.00 84.44 294 LYS A CA 1
ATOM 2313 C C . LYS A 1 294 ? -20.114 10.264 9.390 1.00 84.44 294 LYS A C 1
ATOM 2315 O O . LYS A 1 294 ? -18.988 10.119 9.870 1.00 84.44 294 LYS A O 1
ATOM 2320 N N . ARG A 1 295 ? -20.531 9.561 8.337 1.00 76.56 295 ARG A N 1
ATOM 2321 C CA . ARG A 1 295 ? -19.680 8.593 7.642 1.00 76.56 295 ARG A CA 1
ATOM 2322 C C . ARG A 1 295 ? -18.434 9.298 7.093 1.00 76.56 295 ARG A C 1
ATOM 2324 O O . ARG A 1 295 ? -18.549 10.327 6.433 1.00 76.56 295 ARG A O 1
ATOM 2331 N N . ASN A 1 296 ? -17.267 8.704 7.334 1.00 75.94 296 ASN A N 1
ATOM 2332 C CA . ASN A 1 296 ? -15.940 9.216 6.973 1.00 75.94 296 ASN A CA 1
ATOM 2333 C C . ASN A 1 296 ? -15.409 10.407 7.803 1.00 75.94 296 ASN A C 1
ATOM 2335 O O . ASN A 1 296 ? -14.420 11.018 7.403 1.00 75.94 296 ASN A O 1
ATOM 2339 N N . GLU A 1 297 ? -15.979 10.742 8.961 1.00 85.31 297 GLU A N 1
ATOM 2340 C CA . GLU A 1 297 ? -15.315 11.713 9.842 1.00 85.31 297 GLU A CA 1
ATOM 2341 C C . GLU A 1 297 ? -14.060 11.133 10.500 1.00 85.31 297 GLU A C 1
ATOM 2343 O O . GLU A 1 297 ? -14.056 9.993 10.959 1.00 85.31 297 GLU A O 1
ATOM 2348 N N . VAL A 1 298 ? -12.998 11.939 10.556 1.00 85.19 298 VAL A N 1
ATOM 2349 C CA . VAL A 1 298 ? -11.758 11.612 11.268 1.00 85.19 298 VAL A CA 1
ATOM 2350 C C . VAL A 1 298 ? -11.809 12.254 12.647 1.00 85.19 298 VAL A C 1
ATOM 2352 O O . VAL A 1 298 ? -12.009 13.461 12.755 1.00 85.19 298 VAL A O 1
ATOM 2355 N N . GLY A 1 299 ? -11.638 11.455 13.692 1.00 88.25 299 GLY A N 1
ATOM 2356 C CA . GLY A 1 299 ? -11.613 11.883 15.086 1.00 88.25 299 GLY A CA 1
ATOM 2357 C C . GLY A 1 299 ? -10.288 11.555 15.757 1.00 88.25 299 GLY A C 1
ATOM 2358 O O . GLY A 1 299 ? -9.465 10.838 15.198 1.00 88.25 299 GLY A O 1
ATOM 2359 N N . VAL A 1 300 ? -10.083 12.084 16.960 1.00 89.44 300 VAL A N 1
ATOM 2360 C CA . VAL A 1 300 ? -8.871 11.859 17.762 1.00 89.44 300 VAL A CA 1
ATOM 2361 C C . VAL A 1 300 ? -9.213 11.000 18.973 1.00 89.44 300 VAL A C 1
ATOM 2363 O O . VAL A 1 300 ? -10.137 11.337 19.715 1.00 89.44 300 VAL A O 1
ATOM 2366 N N . VAL A 1 301 ? -8.493 9.896 19.171 1.00 89.62 301 VAL A N 1
ATOM 2367 C CA . VAL A 1 301 ? -8.634 9.030 20.349 1.00 89.62 301 VAL A CA 1
ATOM 2368 C C . VAL A 1 301 ? -8.255 9.826 21.592 1.00 89.62 301 VAL A C 1
ATOM 2370 O O . VAL A 1 301 ? -7.155 10.362 21.678 1.00 89.62 301 VAL A O 1
ATOM 2373 N N . THR A 1 302 ? -9.160 9.891 22.561 1.00 91.50 302 THR A N 1
ATOM 2374 C CA . THR A 1 302 ? -8.939 10.552 23.852 1.00 91.50 302 THR A CA 1
ATOM 2375 C C . THR A 1 302 ? -8.552 9.572 24.944 1.00 91.50 302 THR A C 1
ATOM 2377 O O . THR A 1 302 ? -7.873 9.943 25.885 1.00 91.50 302 THR A O 1
ATOM 2380 N N . SER A 1 303 ? -9.016 8.326 24.866 1.00 89.62 303 SER A N 1
ATOM 2381 C CA . SER A 1 303 ? -8.637 7.282 25.816 1.00 89.62 303 SER A CA 1
ATOM 2382 C C . SER A 1 303 ? -9.042 5.905 25.304 1.00 89.62 303 SER A C 1
ATOM 2384 O O . SER A 1 303 ? -9.887 5.766 24.412 1.00 89.62 303 SER A O 1
ATOM 2386 N N . VAL A 1 304 ? -8.430 4.874 25.883 1.00 85.62 304 VAL A N 1
ATOM 2387 C CA . VAL A 1 304 ? -8.681 3.473 25.547 1.00 85.62 304 VAL A CA 1
ATOM 2388 C C . VAL A 1 304 ? -8.861 2.696 26.835 1.00 85.62 304 VAL A C 1
ATOM 2390 O O . VAL A 1 304 ? -8.075 2.823 27.770 1.00 85.62 304 VAL A O 1
ATOM 2393 N N . SER A 1 305 ? -9.921 1.903 26.891 1.00 81.62 305 SER A N 1
ATOM 2394 C CA . SER A 1 305 ? -10.192 1.001 27.998 1.00 81.62 305 SER A CA 1
ATOM 2395 C C . SER A 1 305 ? -10.097 -0.426 27.481 1.00 81.62 305 SER A C 1
ATOM 2397 O O . SER A 1 305 ? -10.944 -0.878 26.703 1.00 81.62 305 SER A O 1
ATOM 2399 N N . SER A 1 306 ? -9.045 -1.123 27.912 1.00 70.81 306 SER A N 1
ATOM 2400 C CA . SER A 1 306 ? -8.946 -2.568 27.742 1.00 70.81 306 SER A CA 1
ATOM 2401 C C . SER A 1 306 ? -9.908 -3.220 28.728 1.00 70.81 306 SER A C 1
ATOM 2403 O O . SER A 1 306 ? -9.737 -3.135 29.943 1.00 70.81 306 SER A O 1
ATOM 2405 N N . THR A 1 307 ? -10.980 -3.797 28.197 1.00 56.41 307 THR A N 1
ATOM 2406 C CA . THR A 1 307 ? -11.991 -4.518 28.986 1.00 56.41 307 THR A CA 1
ATOM 2407 C C . THR A 1 307 ? -11.991 -6.015 28.691 1.00 56.41 307 THR A C 1
ATOM 2409 O O . THR A 1 307 ? -12.821 -6.739 29.227 1.00 56.41 307 THR A O 1
ATOM 2412 N N . ASP A 1 308 ? -11.111 -6.464 27.798 1.00 59.62 308 ASP A N 1
ATOM 2413 C CA . ASP A 1 308 ? -11.129 -7.790 27.189 1.00 59.62 308 ASP A CA 1
ATOM 2414 C C . ASP A 1 308 ? -9.681 -8.227 26.922 1.00 59.62 308 ASP A C 1
ATOM 2416 O O . ASP A 1 308 ? -8.832 -7.390 26.610 1.00 59.62 308 ASP A O 1
ATOM 2420 N N . SER A 1 309 ? -9.394 -9.524 27.054 1.00 53.03 309 SER A N 1
ATOM 2421 C CA . SER A 1 309 ? -8.088 -10.087 26.695 1.00 53.03 309 SER A CA 1
ATOM 2422 C C . SER A 1 309 ? -7.798 -9.957 25.199 1.00 53.03 309 SER A C 1
ATOM 2424 O O . SER A 1 309 ? -6.635 -9.997 24.808 1.00 53.03 309 SER A O 1
ATOM 2426 N N . ASN A 1 310 ? -8.832 -9.765 24.370 1.00 57.25 310 ASN A N 1
ATOM 2427 C CA . ASN A 1 310 ? -8.707 -9.382 22.973 1.00 57.25 310 ASN A CA 1
ATOM 2428 C C . ASN A 1 310 ? -8.669 -7.842 22.814 1.00 57.25 310 ASN A C 1
ATOM 2430 O O . ASN A 1 310 ? -9.709 -7.182 22.956 1.00 57.25 310 ASN A O 1
ATOM 2434 N N . PRO A 1 311 ? -7.524 -7.255 22.410 1.00 61.50 311 PRO A N 1
ATOM 2435 C CA . PRO A 1 311 ? -7.378 -5.812 22.213 1.00 61.50 311 PRO A CA 1
ATOM 2436 C C . PRO A 1 311 ? -8.354 -5.211 21.191 1.00 61.50 311 PRO A C 1
ATOM 2438 O O . PRO A 1 311 ? -8.700 -4.036 21.302 1.00 61.50 311 PRO A O 1
ATOM 2441 N N . GLU A 1 312 ? -8.872 -5.988 20.236 1.00 58.72 312 GLU A N 1
ATOM 2442 C CA . GLU A 1 312 ? -9.841 -5.514 19.235 1.00 58.72 312 GLU A CA 1
ATOM 2443 C C . GLU A 1 312 ? -11.246 -5.256 19.799 1.00 58.72 312 GLU A C 1
ATOM 2445 O O . GLU A 1 312 ? -12.054 -4.537 19.194 1.00 58.72 312 GLU A O 1
ATOM 2450 N N . ASN A 1 313 ? -11.542 -5.813 20.973 1.00 69.38 313 ASN A N 1
ATOM 2451 C CA . ASN A 1 313 ? -12.758 -5.527 21.727 1.00 69.38 313 ASN A CA 1
ATOM 2452 C C . ASN A 1 313 ? -12.599 -4.335 22.675 1.00 69.38 313 ASN A C 1
ATOM 2454 O O . ASN A 1 313 ? -13.588 -3.947 23.308 1.00 69.38 313 ASN A O 1
ATOM 2458 N N . SER A 1 314 ? -11.400 -3.745 22.763 1.00 81.19 314 SER A N 1
ATOM 2459 C CA . SER A 1 314 ? -11.156 -2.566 23.592 1.00 81.19 314 SER A CA 1
ATOM 2460 C C . SER A 1 314 ? -12.118 -1.449 23.223 1.00 81.19 314 SER A C 1
ATOM 2462 O O . SER A 1 314 ? -12.374 -1.176 22.043 1.00 81.19 314 SER A O 1
ATOM 2464 N N . LYS A 1 315 ? -12.645 -0.787 24.251 1.00 87.81 315 LYS A N 1
ATOM 2465 C CA . LYS A 1 315 ? -13.443 0.417 24.061 1.00 87.81 315 LYS A CA 1
ATOM 2466 C C . LYS A 1 315 ? -12.504 1.578 23.794 1.00 87.81 315 LYS A C 1
ATOM 2468 O O . LYS A 1 315 ? -11.576 1.820 24.566 1.00 87.81 315 LYS A O 1
ATOM 2473 N N . VAL A 1 316 ? -12.773 2.302 22.721 1.00 90.19 316 VAL A N 1
ATOM 2474 C CA . VAL A 1 316 ? -12.061 3.523 22.354 1.00 90.19 316 VAL A CA 1
ATOM 2475 C C . VAL A 1 316 ? -13.003 4.706 22.510 1.00 90.19 316 VAL A C 1
ATOM 2477 O O . VAL A 1 316 ? -14.168 4.641 22.110 1.00 90.19 316 VAL A O 1
ATOM 2480 N N . TYR A 1 317 ? -12.494 5.778 23.104 1.00 93.56 317 TYR A N 1
ATOM 2481 C CA . TYR A 1 317 ? -13.193 7.048 23.248 1.00 93.56 317 TYR A CA 1
ATOM 2482 C C . TYR A 1 317 ? -12.553 8.047 22.294 1.00 93.56 317 TYR A C 1
ATOM 2484 O O . TYR A 1 317 ? -11.329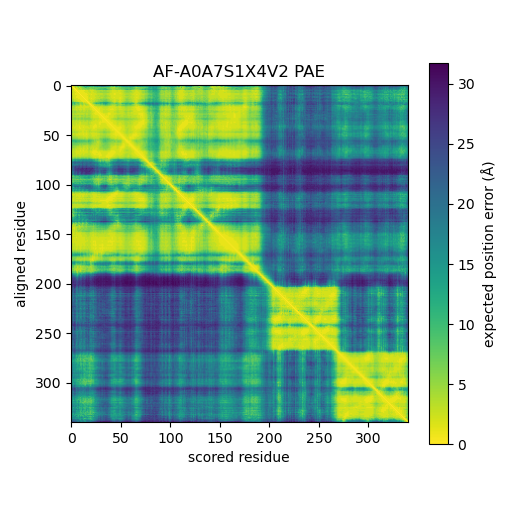 8.168 22.257 1.00 93.56 317 TYR A O 1
ATOM 2492 N N . ILE A 1 318 ? -13.364 8.701 21.467 1.00 94.12 318 ILE A N 1
ATOM 2493 C CA . ILE A 1 318 ? -12.902 9.467 20.311 1.00 94.12 318 ILE A CA 1
ATOM 2494 C C . ILE A 1 318 ? -13.645 10.798 20.232 1.00 94.12 318 ILE A C 1
ATOM 2496 O O . ILE A 1 318 ? -14.870 10.878 20.325 1.00 94.12 318 ILE A O 1
ATOM 2500 N N . ASN A 1 319 ? -12.891 11.861 19.990 1.00 94.88 319 ASN A N 1
ATOM 2501 C CA . ASN A 1 319 ? -13.412 13.173 19.660 1.00 94.88 319 ASN A CA 1
ATOM 2502 C C . ASN A 1 319 ? -13.455 13.360 18.145 1.00 94.88 319 ASN A C 1
ATOM 2504 O O . ASN A 1 319 ? -12.456 13.733 17.532 1.00 94.88 319 ASN A O 1
ATOM 2508 N N . PHE A 1 320 ? -14.629 13.177 17.551 1.00 93.25 320 PHE A N 1
ATOM 2509 C CA . PHE A 1 320 ? -14.892 13.576 16.173 1.00 93.25 320 PHE A CA 1
ATOM 2510 C C . PHE A 1 320 ? -15.236 15.077 16.078 1.00 93.25 320 PHE A C 1
ATOM 2512 O O . PHE A 1 320 ? -15.527 15.725 17.095 1.00 93.25 320 PHE A O 1
ATOM 2519 N N . PRO A 1 321 ? -15.177 15.675 14.874 1.00 91.19 321 PRO A N 1
ATOM 2520 C CA . PRO A 1 321 ? -15.643 17.036 14.626 1.00 91.19 321 PRO A CA 1
ATOM 2521 C C . PRO A 1 321 ? -17.128 17.220 14.953 1.00 91.19 321 PRO A C 1
ATOM 2523 O O . PRO A 1 321 ? -17.484 18.208 15.589 1.00 91.19 321 PRO A O 1
ATOM 2526 N N . SER A 1 322 ? -17.979 16.261 14.571 1.00 91.56 322 SER A N 1
ATOM 2527 C CA . SER A 1 322 ? -19.426 16.313 14.834 1.00 91.56 322 SER A CA 1
ATOM 2528 C C . SER A 1 322 ? -19.841 15.826 16.223 1.00 91.56 322 SER A C 1
ATOM 2530 O O . SER A 1 322 ? -20.931 16.167 16.683 1.00 91.56 322 SER A O 1
ATOM 2532 N N . GLN A 1 323 ? -19.000 15.037 16.903 1.00 92.50 323 GLN A N 1
ATOM 2533 C CA . GLN A 1 323 ? -19.326 14.455 18.204 1.00 92.50 323 GLN A CA 1
ATOM 2534 C C . GLN A 1 323 ? -18.086 14.250 19.080 1.00 92.50 323 GLN A C 1
ATOM 2536 O O . GLN A 1 323 ? -17.169 13.509 18.729 1.00 92.50 323 GLN A O 1
ATOM 2541 N N . LYS A 1 324 ? -18.087 14.867 20.265 1.00 94.06 324 LYS A N 1
ATOM 2542 C CA . LYS A 1 324 ? -17.064 14.662 21.300 1.00 94.06 324 LYS A CA 1
ATOM 2543 C C . LYS A 1 324 ? -17.431 13.484 22.205 1.00 94.06 324 LYS A C 1
ATOM 2545 O O . LYS A 1 324 ? -18.610 13.251 22.459 1.00 94.06 324 LYS A O 1
ATOM 2550 N N . GLY A 1 325 ? -16.423 12.754 22.680 1.00 91.81 325 GLY A N 1
ATOM 2551 C CA . GLY A 1 325 ? -16.588 11.604 23.571 1.00 91.81 325 GLY A CA 1
ATOM 2552 C C . GLY A 1 325 ? -17.339 10.426 22.945 1.00 91.81 325 GLY A C 1
ATOM 2553 O O . GLY A 1 325 ? -17.980 9.657 23.662 1.00 91.81 325 GLY A O 1
ATOM 2554 N N . TRP A 1 326 ? -17.308 10.286 21.617 1.00 95.50 326 TRP A N 1
ATOM 2555 C CA . TRP A 1 326 ? -17.910 9.139 20.946 1.00 95.50 326 TRP A CA 1
ATOM 2556 C C . TRP A 1 326 ? -17.223 7.850 21.405 1.00 95.50 326 TRP A C 1
ATOM 2558 O O . TRP A 1 326 ? -16.004 7.808 21.541 1.00 95.50 326 TRP A O 1
ATOM 2568 N N . THR A 1 327 ? -18.002 6.803 21.667 1.00 93.81 327 THR A N 1
ATOM 2569 C CA . THR A 1 327 ? -17.489 5.511 22.138 1.00 93.81 327 THR A CA 1
ATOM 2570 C C . THR A 1 327 ? -17.662 4.476 21.042 1.00 93.81 327 THR A C 1
ATOM 2572 O O . THR A 1 327 ? -18.745 4.379 20.477 1.00 93.81 327 THR A O 1
ATOM 2575 N N . GLY A 1 328 ? -16.638 3.667 20.790 1.00 90.06 328 GLY A N 1
ATOM 2576 C CA . GLY A 1 328 ? -16.708 2.552 19.848 1.00 90.06 328 GLY A CA 1
ATOM 2577 C C . GLY A 1 328 ? -15.777 1.417 20.215 1.00 90.06 328 GLY A C 1
ATOM 2578 O O . GLY A 1 328 ? -15.130 1.435 21.266 1.00 90.06 328 GLY A O 1
ATOM 2579 N N . ARG A 1 329 ? -15.697 0.421 19.335 1.00 86.00 329 ARG A N 1
ATOM 2580 C CA . ARG A 1 329 ? -14.714 -0.658 19.454 1.00 86.00 329 ARG A CA 1
ATOM 2581 C C . ARG A 1 329 ? -13.477 -0.384 18.616 1.00 86.00 329 ARG A C 1
ATOM 2583 O O . ARG A 1 329 ? -13.577 0.094 17.492 1.00 86.00 329 ARG A O 1
ATOM 2590 N N . ALA A 1 330 ? -12.326 -0.794 19.134 1.00 78.50 330 ALA A N 1
ATOM 2591 C CA . ALA A 1 330 ? -11.059 -0.834 18.410 1.00 78.50 330 ALA A CA 1
ATOM 2592 C C . ALA A 1 330 ? -11.188 -1.506 17.022 1.00 78.50 330 ALA A C 1
ATOM 2594 O O . ALA A 1 330 ? -10.746 -0.948 16.020 1.00 78.50 330 ALA A O 1
ATOM 2595 N N . SER A 1 331 ? -11.882 -2.645 16.944 1.00 73.31 331 SER A N 1
ATOM 2596 C CA . SER A 1 331 ? -12.175 -3.373 15.691 1.00 73.31 331 SER A CA 1
ATOM 2597 C C . SER A 1 331 ? -12.986 -2.587 14.656 1.00 73.31 331 SER A C 1
ATOM 2599 O O . SER A 1 331 ? -12.905 -2.880 13.468 1.00 73.31 331 SER A O 1
ATOM 2601 N N . GLU A 1 332 ? -13.773 -1.595 15.070 1.00 80.62 332 GLU A N 1
ATOM 2602 C CA . GLU A 1 332 ? -14.591 -0.779 14.162 1.00 80.62 332 GLU A CA 1
ATOM 2603 C C . GLU A 1 332 ? -13.797 0.392 13.577 1.00 80.62 332 GLU A C 1
ATOM 2605 O O . GLU A 1 332 ? -14.249 1.045 12.631 1.00 80.62 332 GLU A O 1
ATOM 2610 N N . MET A 1 333 ? -12.628 0.679 14.151 1.00 80.88 333 MET A N 1
ATOM 2611 C CA . MET A 1 333 ? -11.808 1.827 13.806 1.00 80.88 333 MET A CA 1
ATOM 2612 C C . MET A 1 333 ? -10.664 1.442 12.877 1.00 80.88 333 MET A C 1
ATOM 2614 O O . MET A 1 333 ? -10.053 0.375 12.978 1.00 80.88 333 MET A O 1
ATOM 2618 N N . GLN A 1 334 ? -10.332 2.374 11.998 1.00 70.19 334 GLN A N 1
ATOM 2619 C CA . GLN A 1 334 ? -9.090 2.402 11.248 1.00 70.19 334 GLN A CA 1
ATOM 2620 C C . GLN A 1 334 ? -8.273 3.619 11.681 1.00 70.19 334 GLN A C 1
ATOM 2622 O O . GLN A 1 334 ? -8.812 4.711 11.853 1.00 70.19 334 GLN A O 1
ATOM 2627 N N . VAL A 1 335 ? -6.964 3.440 11.848 1.00 70.69 335 VAL A N 1
ATOM 2628 C CA . VAL A 1 335 ? -6.026 4.547 12.097 1.00 70.69 335 VAL A CA 1
ATOM 2629 C C . VAL A 1 335 ? -5.719 5.276 10.787 1.00 70.69 335 VAL A C 1
ATOM 2631 O O . VAL A 1 335 ? -5.513 4.624 9.760 1.00 70.69 335 VAL A O 1
ATOM 2634 N N . ILE A 1 336 ? -5.704 6.610 10.845 1.00 65.62 336 ILE A N 1
ATOM 2635 C CA . ILE A 1 336 ? -5.453 7.542 9.729 1.00 65.62 336 ILE A CA 1
ATOM 2636 C C . ILE A 1 336 ? -4.149 8.331 9.923 1.00 65.62 336 ILE A C 1
ATOM 2638 O O . ILE A 1 336 ? -3.622 8.874 8.959 1.00 65.62 336 ILE A O 1
ATOM 2642 N N . GLY A 1 337 ? -3.657 8.442 11.162 1.00 62.34 337 GLY A N 1
ATOM 2643 C CA . GLY A 1 337 ? -2.461 9.212 11.511 1.00 62.34 337 GLY A CA 1
ATOM 2644 C C . GLY A 1 337 ? -2.392 9.546 13.004 1.00 62.34 337 GLY A C 1
ATOM 2645 O O . GLY A 1 337 ? -3.100 8.944 13.808 1.00 62.34 337 GLY A O 1
ATOM 2646 N N . PHE A 1 338 ? -1.566 10.532 13.361 1.00 56.81 338 PHE A N 1
ATOM 2647 C CA . PHE A 1 338 ? -1.406 11.080 14.717 1.00 56.81 338 PHE A CA 1
ATOM 2648 C C . PHE A 1 338 ? -1.580 12.599 14.679 1.00 56.81 338 PHE A C 1
ATOM 2650 O O . PHE A 1 338 ? -1.431 13.216 13.617 1.00 56.81 338 PHE A O 1
ATOM 2657 N N . ASP A 1 339 ? -1.934 13.201 15.813 1.00 50.59 339 ASP A N 1
ATOM 2658 C CA . ASP A 1 339 ? -1.641 14.622 16.000 1.00 50.59 339 ASP A CA 1
ATOM 2659 C C . ASP A 1 339 ? -0.137 14.805 16.231 1.00 50.59 339 ASP A C 1
ATOM 2661 O O . ASP A 1 339 ? 0.486 14.027 16.953 1.00 50.59 339 ASP A O 1
ATOM 2665 N N . SER A 1 340 ? 0.426 15.779 15.516 1.00 40.81 340 SER A N 1
ATOM 2666 C CA . SER A 1 340 ? 1.829 16.200 15.569 1.00 40.81 340 SER A CA 1
ATOM 2667 C C . SER A 1 340 ? 2.156 16.944 16.851 1.00 40.81 340 SER A C 1
ATOM 2669 O O . SER A 1 340 ? 1.326 17.818 17.198 1.00 40.81 340 SER A O 1
#

Organism: NCBI:txid63592

Sequence (340 aa):
MGKEDFPAIYSQACQELGFRPTIKVSYFSDTYDETKNYAGIIVYHKEGSYTWYNEQGVAKGYKGRAFYVILRCTEGWTAHEFKRAGRRSMMVHDYLFHLLSDGEFSDRKICCGGFAVMKGAVHYSSHCLNKQSSDVYSHRTWESDGSKLMSQSEKLLVDLTVDNWKERGCRGPVLEIPDDIDMHIKMMGMSSGLPVGSNPDTGSFDVGARVRIRLSVADPKHGWGPMQNKYSEIGVVTDLSSVDNTITVEFPSCSSWCADAAELEKVAFEFKEGMKVQLRRSVGEPKHGWGSLKRNEVGVVTSVSSTDSNPENSKVYINFPSQKGWTGRASEMQVIGFDS

Radius of gyration: 21.49 Å; Cα contacts (8 Å, |Δi|>4): 675; chains: 1; bounding box: 47×55×59 Å

Nearest PDB structures (foldseek):
  7lky-assembly4_D  TM=8.059E-01  e=5.913E-02  Homo sapiens
  6wau-assembly1_A  TM=8.345E-01  e=1.315E-01  Homo sapiens
  5xfn-assembly1_A  TM=6.842E-01  e=4.349E-02  Homo sapiens
  5xfq-assembly1_A  TM=7.893E-01  e=1.315E-01  Mus musculus
  5xfp-assembly3_E  TM=7.092E-01  e=1.236E-01  Homo sapiens

pLDDT: mean 73.66, std 15.04, range [26.2, 95.5]

Secondary structure (DSSP, 8-state):
--BTTHHHHHHHHHHHHTS--EEEE-TTSPPP-TTSEEEEEEEEEETTBSEEE--SSTTTT-EEESSEEEEEE-TT--TTTTTSS-TTT-TTHHHHHHTT-SSS--TTTEEEEEEEEETTEEE-B-SSS--PPPTTSTT----B-S-SB--HHHHHHHHHHHHHHHHH-TTSPPEEPP--HHHHHHHTT---SS-SSSS-------TT-EEEE-TT-SS-TT--GGGTT-TT--EEEEEE-TTT-EEEEEETTEEEEEEEGGGEEE------TTEEEEE-TT-SS-TT--TTPPTT-EEEEEEEE--SSSGGG-EEEEE-SS-TTEEEEGGGEEEEEE--